Protein AF-A0A285Z2L1-F1 (afdb_monomer_lite)

Radius of gyration: 18.67 Å; chains: 1; bounding box: 41×42×57 Å

Structure (mmCIF, N/CA/C/O backbone):
data_AF-A0A285Z2L1-F1
#
_entry.id   AF-A0A285Z2L1-F1
#
loop_
_atom_site.group_PDB
_atom_site.id
_atom_site.type_symbol
_atom_site.label_atom_id
_atom_site.label_alt_id
_atom_site.label_comp_id
_atom_site.label_asym_id
_atom_site.label_entity_id
_atom_site.label_seq_id
_atom_site.pdbx_PDB_ins_code
_atom_site.Cartn_x
_atom_site.Cartn_y
_atom_site.Cartn_z
_atom_site.occupancy
_atom_site.B_iso_or_equiv
_atom_site.auth_seq_id
_atom_site.auth_comp_id
_atom_site.auth_asym_id
_a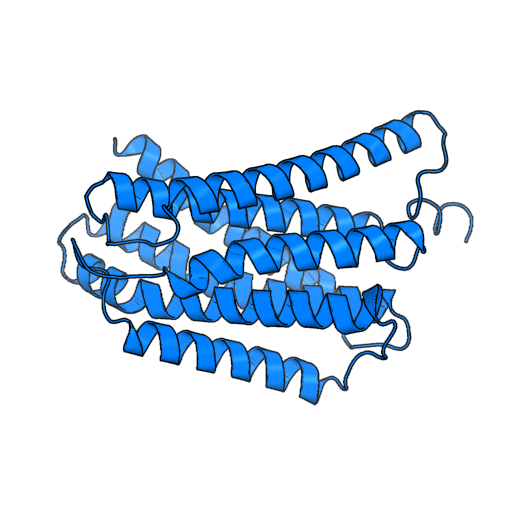tom_site.auth_atom_id
_atom_site.pdbx_PDB_model_num
ATOM 1 N N . MET A 1 1 ? 14.781 17.102 -18.851 1.00 55.97 1 MET A N 1
ATOM 2 C CA . MET A 1 1 ? 14.091 15.821 -18.586 1.00 55.97 1 MET A CA 1
ATOM 3 C C . MET A 1 1 ? 14.765 15.062 -17.442 1.00 55.97 1 MET A C 1
ATOM 5 O O . MET A 1 1 ? 14.061 14.595 -16.557 1.00 55.97 1 MET A O 1
ATOM 9 N N . ASP A 1 2 ? 16.100 15.028 -17.384 1.00 66.56 2 ASP A N 1
ATOM 10 C CA . ASP A 1 2 ? 16.847 14.213 -16.404 1.00 66.56 2 ASP A CA 1
ATOM 11 C C . ASP A 1 2 ? 16.715 14.666 -14.943 1.00 66.56 2 ASP A C 1
ATOM 13 O O . ASP A 1 2 ? 16.602 13.828 -14.054 1.00 66.56 2 ASP A O 1
ATOM 17 N N . LEU A 1 3 ? 16.618 15.978 -14.684 1.00 71.62 3 LEU A N 1
ATOM 18 C CA . LEU A 1 3 ? 16.411 16.500 -13.325 1.00 71.62 3 LEU A CA 1
ATOM 19 C C . LEU A 1 3 ? 15.082 16.030 -12.711 1.00 71.62 3 LEU A C 1
ATOM 21 O O . LEU A 1 3 ? 15.038 15.650 -11.546 1.00 71.62 3 LEU A O 1
ATOM 25 N N . VAL A 1 4 ? 14.006 16.026 -13.503 1.00 69.06 4 VAL A N 1
ATOM 26 C CA . VAL A 1 4 ? 12.670 15.607 -13.049 1.00 69.06 4 VAL A CA 1
ATOM 27 C C . VAL A 1 4 ? 12.664 14.111 -12.735 1.00 69.06 4 VAL A C 1
ATOM 29 O O . VAL A 1 4 ? 12.156 13.697 -11.699 1.00 69.06 4 VAL A O 1
ATOM 32 N N . VAL A 1 5 ? 13.289 13.299 -13.590 1.00 69.62 5 VAL A N 1
ATOM 33 C CA . VAL A 1 5 ? 13.422 11.853 -13.367 1.00 69.62 5 VAL A CA 1
ATOM 34 C C . VAL A 1 5 ? 14.235 11.568 -12.101 1.00 69.62 5 VAL A C 1
ATOM 36 O O . VAL A 1 5 ? 13.807 10.766 -11.275 1.00 69.62 5 VAL A O 1
ATOM 39 N N . ALA A 1 6 ? 15.359 12.263 -11.900 1.00 70.75 6 ALA A N 1
ATOM 40 C CA . ALA A 1 6 ? 16.181 12.119 -10.701 1.00 70.75 6 ALA A CA 1
ATOM 41 C C . ALA A 1 6 ? 15.418 12.497 -9.419 1.00 70.75 6 ALA A C 1
ATOM 43 O O . ALA A 1 6 ? 15.463 11.757 -8.438 1.00 70.75 6 ALA A O 1
ATOM 44 N N . GLN A 1 7 ? 14.667 13.604 -9.434 1.00 74.56 7 GLN A N 1
ATOM 45 C CA . GLN A 1 7 ? 13.826 14.015 -8.304 1.00 74.56 7 GLN A CA 1
ATOM 46 C C . GLN A 1 7 ? 12.773 12.960 -7.957 1.00 74.56 7 GLN A C 1
ATOM 48 O O . GLN A 1 7 ? 12.566 12.668 -6.779 1.00 74.56 7 GLN A O 1
ATOM 53 N N . ILE A 1 8 ? 12.134 12.359 -8.964 1.00 73.25 8 ILE A N 1
ATOM 54 C CA . ILE A 1 8 ? 11.125 11.324 -8.731 1.00 73.25 8 ILE A CA 1
ATOM 55 C C . ILE A 1 8 ? 11.756 10.055 -8.146 1.00 73.25 8 ILE A C 1
ATOM 57 O O . ILE A 1 8 ? 11.213 9.495 -7.196 1.00 73.25 8 ILE A O 1
ATOM 61 N N . LEU A 1 9 ? 12.914 9.625 -8.652 1.00 75.75 9 LEU A N 1
ATOM 62 C CA . LEU A 1 9 ? 13.621 8.449 -8.133 1.00 75.75 9 LEU A CA 1
ATOM 63 C C . LEU A 1 9 ? 14.052 8.642 -6.673 1.00 75.75 9 LEU A C 1
ATOM 65 O O . LEU A 1 9 ? 13.826 7.767 -5.839 1.00 75.75 9 LEU A O 1
ATOM 69 N N . VAL A 1 10 ? 14.603 9.813 -6.338 1.00 80.38 10 VAL A N 1
ATOM 70 C CA . VAL A 1 10 ? 14.952 10.164 -4.951 1.00 80.38 10 VAL A CA 1
ATOM 71 C C . VAL A 1 10 ? 13.713 10.148 -4.061 1.00 80.38 10 VAL A C 1
ATOM 73 O O . VAL A 1 10 ? 13.750 9.592 -2.963 1.00 80.38 10 VAL A O 1
ATOM 76 N N . LEU A 1 11 ? 12.602 10.714 -4.537 1.00 80.50 11 LEU A N 1
ATOM 77 C CA . LEU A 1 11 ? 11.350 10.725 -3.792 1.00 80.50 11 LEU A CA 1
ATOM 78 C C . LEU A 1 11 ? 10.822 9.304 -3.554 1.00 80.50 11 LEU A C 1
ATOM 80 O O . LEU A 1 11 ? 10.374 9.008 -2.451 1.00 80.50 11 LEU A O 1
ATOM 84 N N . GLN A 1 12 ? 10.912 8.406 -4.536 1.00 79.88 12 GLN A N 1
ATOM 85 C CA . GLN A 1 12 ? 10.495 7.013 -4.362 1.00 79.88 12 GLN A CA 1
ATOM 86 C C . GLN A 1 12 ? 11.314 6.284 -3.305 1.00 79.88 12 GLN A C 1
ATOM 88 O O . GLN A 1 12 ? 10.732 5.651 -2.426 1.00 79.88 12 GLN A O 1
ATOM 93 N N . VAL A 1 13 ? 12.644 6.412 -3.348 1.00 85.31 13 VAL A N 1
ATOM 94 C CA . VAL A 1 13 ? 13.526 5.808 -2.339 1.00 85.31 13 VAL A CA 1
ATOM 95 C C . VAL A 1 13 ? 13.207 6.369 -0.954 1.00 85.31 13 VAL A C 1
ATOM 97 O O . VAL A 1 13 ? 13.026 5.606 -0.005 1.00 85.31 13 VAL A O 1
ATOM 100 N N . ALA A 1 14 ? 13.078 7.693 -0.837 1.00 86.81 14 ALA A N 1
ATOM 101 C CA . ALA A 1 14 ? 12.773 8.347 0.428 1.00 86.81 14 ALA A CA 1
ATOM 102 C C . ALA A 1 14 ? 11.427 7.882 1.000 1.00 86.81 14 ALA A C 1
ATOM 104 O O . ALA A 1 14 ? 11.341 7.542 2.180 1.00 86.81 14 ALA A O 1
ATOM 105 N N . VAL A 1 15 ? 10.375 7.821 0.181 1.00 84.44 15 VAL A N 1
ATOM 106 C CA . VAL A 1 15 ? 9.050 7.419 0.664 1.00 84.44 15 VAL A CA 1
ATOM 107 C C . VAL A 1 15 ? 8.986 5.923 0.980 1.00 84.44 15 VAL A C 1
ATOM 109 O O . VAL A 1 15 ? 8.373 5.548 1.982 1.00 84.44 15 VAL A O 1
ATOM 112 N N . ALA A 1 16 ? 9.661 5.065 0.213 1.00 86.62 16 ALA A N 1
ATOM 113 C CA . ALA A 1 16 ? 9.762 3.646 0.544 1.00 86.62 16 ALA A CA 1
ATOM 114 C C . ALA A 1 16 ? 10.489 3.428 1.884 1.00 86.62 16 ALA A C 1
ATOM 116 O O . ALA A 1 16 ? 10.007 2.677 2.737 1.00 86.62 16 ALA A O 1
ATOM 117 N N . ALA A 1 17 ? 11.579 4.163 2.126 1.00 88.94 17 ALA A N 1
ATOM 118 C CA . ALA A 1 17 ? 12.307 4.125 3.391 1.00 88.94 17 ALA A CA 1
ATOM 119 C C . ALA A 1 17 ? 11.462 4.643 4.568 1.00 88.94 17 ALA A C 1
ATOM 121 O O . ALA A 1 17 ? 11.470 4.050 5.648 1.00 88.94 17 ALA A O 1
ATOM 122 N N . LEU A 1 18 ? 10.686 5.714 4.367 1.00 88.81 18 LEU A N 1
ATOM 123 C CA . LEU A 1 18 ? 9.740 6.215 5.370 1.00 88.81 18 LEU A CA 1
ATOM 124 C C . LEU A 1 18 ? 8.631 5.198 5.666 1.00 88.81 18 LEU A C 1
ATOM 126 O O . LEU A 1 18 ? 8.270 5.013 6.827 1.00 88.81 18 LEU A O 1
ATOM 130 N N . THR A 1 19 ? 8.129 4.508 4.641 1.00 89.50 19 THR A N 1
ATOM 131 C CA . THR A 1 19 ? 7.123 3.444 4.781 1.00 89.50 19 THR A CA 1
ATOM 132 C C . THR A 1 19 ? 7.678 2.282 5.604 1.00 89.50 19 THR A C 1
ATOM 134 O O . THR A 1 19 ? 7.040 1.847 6.564 1.00 89.50 19 THR A O 1
ATOM 137 N N . LEU A 1 20 ? 8.909 1.848 5.311 1.00 92.88 20 LEU A N 1
ATOM 138 C CA . LEU A 1 20 ? 9.617 0.834 6.093 1.00 92.88 20 LEU A CA 1
ATOM 139 C C . LEU A 1 20 ? 9.800 1.280 7.550 1.00 92.88 20 LEU A C 1
ATOM 141 O O . LEU A 1 20 ? 9.464 0.536 8.473 1.00 92.88 20 LEU A O 1
ATOM 145 N N . GLY A 1 21 ? 10.296 2.502 7.760 1.00 90.69 21 GLY A N 1
ATOM 146 C CA . GLY A 1 21 ? 10.491 3.081 9.087 1.00 90.69 21 GLY A CA 1
ATOM 147 C C . GLY A 1 21 ? 9.194 3.126 9.892 1.00 90.69 21 GLY A C 1
ATOM 148 O O . GLY A 1 21 ? 9.173 2.709 11.050 1.00 90.69 21 GLY A O 1
ATOM 149 N N . PHE A 1 22 ? 8.091 3.544 9.266 1.00 90.19 22 PHE A N 1
ATOM 150 C CA . PHE A 1 22 ? 6.772 3.508 9.887 1.00 90.19 22 PHE A CA 1
ATOM 151 C C . PHE A 1 22 ? 6.350 2.083 10.245 1.00 90.19 22 PHE A C 1
ATOM 153 O O . PHE A 1 22 ? 5.930 1.859 11.376 1.00 90.19 22 PHE A O 1
ATOM 160 N N . GLY A 1 23 ? 6.483 1.116 9.332 1.00 90.69 23 GLY A N 1
ATOM 161 C CA . GLY A 1 23 ? 6.117 -0.277 9.600 1.00 90.69 23 GLY A CA 1
ATOM 162 C C . GLY A 1 23 ? 6.867 -0.848 10.805 1.00 90.69 23 GLY A C 1
ATOM 163 O O . GLY A 1 23 ? 6.264 -1.432 11.707 1.00 90.69 23 GLY A O 1
ATOM 164 N N . LEU A 1 24 ? 8.173 -0.580 10.891 1.00 93.69 24 LEU A N 1
ATOM 165 C CA . LEU A 1 24 ? 8.998 -0.992 12.028 1.00 93.69 24 LEU A CA 1
ATOM 166 C C . LEU A 1 24 ? 8.554 -0.325 13.338 1.00 93.69 24 LEU A C 1
ATOM 168 O O . LEU A 1 24 ? 8.500 -0.986 14.375 1.00 93.69 24 LEU A O 1
ATOM 172 N N . LEU A 1 25 ? 8.213 0.967 13.312 1.00 91.38 25 LEU A N 1
ATOM 173 C CA . LEU A 1 25 ? 7.685 1.677 14.481 1.00 91.38 25 LEU A CA 1
ATOM 174 C C . LEU A 1 25 ? 6.300 1.155 14.892 1.00 91.38 25 LEU A C 1
ATOM 176 O O . LEU A 1 25 ? 6.055 0.941 16.077 1.00 91.38 25 LEU A O 1
ATOM 180 N N . ALA A 1 26 ? 5.423 0.877 13.930 1.00 88.69 26 ALA A N 1
ATOM 181 C CA . ALA A 1 26 ? 4.109 0.287 14.155 1.00 88.69 26 ALA A CA 1
ATOM 182 C C . ALA A 1 26 ? 4.217 -1.098 14.813 1.00 88.69 26 ALA A C 1
ATOM 184 O O . ALA A 1 26 ? 3.502 -1.374 15.773 1.00 88.69 26 ALA A O 1
ATOM 185 N N . LEU A 1 27 ? 5.169 -1.934 14.383 1.00 91.81 27 LEU A N 1
ATOM 186 C CA . LEU A 1 27 ? 5.446 -3.229 15.017 1.00 91.81 27 LEU A CA 1
ATOM 187 C C . LEU A 1 27 ? 6.073 -3.103 16.409 1.00 91.81 27 LEU A C 1
ATOM 189 O O . LEU A 1 27 ? 5.915 -4.004 17.227 1.00 91.81 27 LEU A O 1
ATOM 193 N N . ARG A 1 28 ? 6.754 -1.997 16.723 1.00 91.44 28 ARG A N 1
ATOM 194 C CA . ARG A 1 28 ? 7.181 -1.719 18.105 1.00 91.44 28 ARG A CA 1
ATOM 195 C C . ARG A 1 28 ? 5.999 -1.354 19.002 1.00 91.44 28 ARG A C 1
ATOM 197 O O . ARG A 1 28 ? 5.986 -1.747 20.162 1.00 91.44 28 ARG A O 1
ATOM 204 N N . VAL A 1 29 ? 5.013 -0.630 18.469 1.00 86.38 29 VAL A N 1
ATOM 205 C CA . VAL A 1 29 ? 3.783 -0.246 19.186 1.00 86.38 29 VAL A CA 1
ATOM 206 C C . VAL A 1 29 ? 2.851 -1.450 19.370 1.00 86.38 29 VAL A C 1
ATOM 208 O O . VAL A 1 29 ? 2.276 -1.631 20.442 1.00 86.38 29 VAL A O 1
ATOM 211 N N . ALA A 1 30 ? 2.716 -2.290 18.344 1.00 88.94 30 ALA A N 1
ATOM 212 C CA . ALA A 1 30 ? 1.901 -3.498 18.349 1.00 88.94 30 ALA A CA 1
ATOM 213 C C . ALA A 1 30 ? 2.717 -4.682 17.797 1.00 88.94 30 ALA A C 1
ATOM 215 O O . ALA A 1 30 ? 2.622 -4.990 16.611 1.00 88.94 30 ALA A O 1
ATOM 216 N N . PRO A 1 31 ? 3.512 -5.377 18.632 1.00 85.38 31 PRO A N 1
ATOM 217 C CA . PRO A 1 31 ? 4.368 -6.483 18.180 1.00 85.38 31 PRO A CA 1
ATOM 218 C C . PRO A 1 31 ? 3.600 -7.766 17.833 1.00 85.38 31 PRO A C 1
ATOM 220 O O . PRO A 1 31 ? 4.173 -8.719 17.299 1.00 85.38 31 PRO A O 1
ATOM 223 N N . GLY A 1 32 ? 2.303 -7.813 18.135 1.00 89.56 32 GLY A N 1
ATOM 224 C CA . GLY A 1 32 ? 1.437 -8.944 17.850 1.00 89.56 32 GLY A CA 1
ATOM 225 C C . GLY A 1 32 ? -0.019 -8.521 17.659 1.00 89.56 32 GLY A C 1
ATOM 226 O O . GLY A 1 32 ? -0.367 -7.374 17.935 1.00 89.56 32 GLY A O 1
ATOM 227 N N . PRO A 1 33 ? -0.879 -9.460 17.226 1.00 85.00 33 PRO A N 1
ATOM 228 C CA . PRO A 1 33 ? -2.264 -9.178 16.845 1.00 85.00 33 PRO A CA 1
ATOM 229 C C . PRO A 1 33 ? -3.115 -8.589 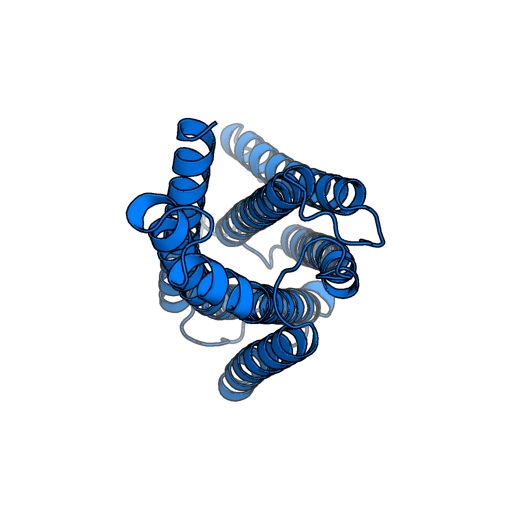17.981 1.00 85.00 33 PRO A C 1
ATOM 231 O O . PRO A 1 33 ? -4.055 -7.848 17.713 1.00 85.00 33 PRO A O 1
ATOM 234 N N . GLY A 1 34 ? -2.761 -8.857 19.243 1.00 85.00 34 GLY A N 1
ATOM 235 C CA . GLY A 1 34 ? -3.477 -8.343 20.412 1.00 85.00 34 GLY A CA 1
ATOM 236 C C . GLY A 1 34 ? -4.926 -8.833 20.502 1.00 85.00 34 GLY A C 1
ATOM 237 O O . GLY A 1 34 ? -5.350 -9.720 19.764 1.00 85.00 34 GLY A O 1
ATOM 238 N N . THR A 1 35 ? -5.680 -8.263 21.442 1.00 83.12 35 THR A N 1
ATOM 239 C CA . THR A 1 35 ? -7.110 -8.562 21.653 1.00 83.12 35 THR A CA 1
ATOM 240 C C . THR A 1 35 ? -8.031 -7.429 21.200 1.00 83.12 35 THR A C 1
ATOM 242 O O . THR A 1 35 ? -9.218 -7.659 20.997 1.00 83.12 35 THR A O 1
ATOM 245 N N . SER A 1 36 ? -7.500 -6.214 21.027 1.00 88.50 36 SER A N 1
ATOM 246 C CA . SER A 1 36 ? -8.272 -5.049 20.588 1.00 88.50 36 SER A CA 1
ATOM 247 C C . SER A 1 36 ? -8.165 -4.836 19.076 1.00 88.50 36 SER A C 1
ATOM 249 O O . SER A 1 36 ? -7.106 -5.053 18.481 1.00 88.50 36 SER A O 1
ATOM 251 N N . THR A 1 37 ? -9.237 -4.328 18.462 1.00 87.94 37 THR A N 1
ATOM 252 C CA . THR A 1 37 ? -9.267 -3.911 17.048 1.00 87.94 37 THR A CA 1
ATOM 253 C C . THR A 1 37 ? -8.135 -2.938 16.727 1.00 87.94 37 THR A C 1
ATOM 255 O O . THR A 1 37 ? -7.479 -3.063 15.697 1.00 87.94 37 THR A O 1
ATOM 258 N N . ARG A 1 38 ? -7.850 -2.011 17.646 1.00 87.12 38 ARG A N 1
ATOM 259 C CA . ARG A 1 38 ? -6.780 -1.023 17.510 1.00 87.12 38 ARG A CA 1
ATOM 260 C C . ARG A 1 38 ? -5.404 -1.680 17.413 1.00 87.12 38 ARG A C 1
ATOM 262 O O . ARG A 1 38 ? -4.661 -1.399 16.477 1.00 87.12 38 ARG A O 1
ATOM 269 N N . THR A 1 39 ? -5.065 -2.564 18.353 1.00 89.62 39 THR A N 1
ATOM 270 C CA . THR A 1 39 ? -3.783 -3.293 18.341 1.00 89.62 39 THR A CA 1
ATOM 271 C C . THR A 1 39 ? -3.660 -4.156 17.089 1.00 89.62 39 THR A C 1
ATOM 273 O O . THR A 1 39 ? -2.610 -4.165 16.454 1.00 89.62 39 THR A O 1
ATOM 276 N N . GLY A 1 40 ? -4.751 -4.807 16.684 1.00 91.75 40 GLY A N 1
ATOM 277 C CA . GLY A 1 40 ? -4.818 -5.576 15.448 1.00 91.75 40 GLY A CA 1
ATOM 278 C C . GLY A 1 40 ? -4.534 -4.758 14.199 1.00 91.75 40 GLY A C 1
ATOM 279 O O . GLY A 1 40 ? -3.750 -5.175 13.351 1.00 91.75 40 GLY A O 1
ATOM 280 N N . ALA A 1 41 ? -5.143 -3.578 14.095 1.00 90.62 41 ALA A N 1
ATOM 281 C CA . ALA A 1 41 ? -4.984 -2.701 12.946 1.00 90.62 41 ALA A CA 1
ATOM 282 C C . ALA A 1 41 ? -3.554 -2.145 12.868 1.00 90.62 41 ALA A C 1
ATOM 284 O O . ALA A 1 41 ? -2.969 -2.124 11.787 1.00 90.62 41 ALA A O 1
ATOM 285 N N . TRP A 1 42 ? -2.955 -1.792 14.012 1.00 91.81 42 TRP A N 1
ATOM 286 C CA . TRP A 1 42 ? -1.538 -1.426 14.102 1.00 91.81 42 TRP A CA 1
ATOM 287 C C . TRP A 1 42 ? -0.604 -2.579 13.730 1.00 91.81 42 TRP A C 1
ATOM 289 O O . TRP A 1 42 ? 0.367 -2.360 13.011 1.00 91.81 42 TRP A O 1
ATOM 299 N N . TYR A 1 43 ? -0.906 -3.805 14.163 1.00 93.62 43 TYR A N 1
ATOM 300 C CA . TYR A 1 43 ? -0.115 -4.982 13.808 1.00 93.62 43 TYR A CA 1
ATOM 301 C C . TYR A 1 43 ? -0.180 -5.280 12.303 1.00 93.62 43 TYR A C 1
ATOM 303 O O . TYR A 1 43 ? 0.854 -5.477 11.666 1.00 93.62 43 TYR A O 1
ATOM 311 N N . LEU A 1 44 ? -1.382 -5.250 11.712 1.00 93.56 44 LEU A N 1
ATOM 312 C CA . LEU A 1 44 ? -1.581 -5.426 10.269 1.00 93.56 44 LEU A CA 1
ATOM 313 C C . LEU A 1 44 ? -0.869 -4.336 9.460 1.00 93.56 44 LEU A C 1
ATOM 315 O O . LEU A 1 44 ? -0.181 -4.654 8.489 1.00 93.56 44 LEU A O 1
ATOM 319 N N . ALA A 1 45 ? -0.998 -3.071 9.872 1.00 91.50 45 ALA A N 1
ATOM 320 C CA . ALA A 1 45 ? -0.303 -1.955 9.237 1.00 91.50 45 ALA A CA 1
ATOM 321 C C . ALA A 1 45 ? 1.216 -2.116 9.360 1.00 91.50 45 ALA A C 1
ATOM 323 O O . ALA A 1 45 ? 1.924 -1.971 8.371 1.00 91.50 45 ALA A O 1
ATOM 324 N N . GLY A 1 46 ? 1.712 -2.504 10.536 1.00 92.94 46 GLY A N 1
ATOM 325 C CA . GLY A 1 46 ? 3.129 -2.752 10.777 1.00 92.94 46 GLY A CA 1
ATOM 326 C C . GLY A 1 46 ? 3.714 -3.813 9.848 1.00 92.94 46 GLY A C 1
ATOM 327 O O . GLY A 1 46 ? 4.692 -3.543 9.158 1.00 92.94 46 GLY A O 1
ATOM 328 N N . ILE A 1 47 ? 3.085 -4.991 9.760 1.00 95.12 47 ILE A N 1
ATOM 329 C CA . ILE A 1 47 ? 3.538 -6.065 8.860 1.00 95.12 47 ILE A CA 1
ATOM 330 C C . ILE A 1 47 ? 3.517 -5.606 7.402 1.00 95.12 47 ILE A C 1
ATOM 332 O O . ILE A 1 47 ? 4.512 -5.755 6.695 1.00 95.12 47 ILE A O 1
ATOM 336 N N . THR A 1 48 ? 2.401 -5.024 6.966 1.00 93.56 48 THR A N 1
ATOM 337 C CA . THR A 1 48 ? 2.215 -4.610 5.572 1.00 93.56 48 THR A CA 1
ATOM 338 C C . THR A 1 48 ? 3.234 -3.547 5.179 1.00 93.56 48 THR A C 1
ATOM 340 O O . THR A 1 48 ? 3.904 -3.696 4.166 1.00 93.56 48 THR A O 1
ATOM 343 N N . PHE A 1 49 ? 3.412 -2.509 5.998 1.00 92.56 49 PHE A N 1
ATOM 344 C CA . PHE A 1 49 ? 4.293 -1.384 5.686 1.00 92.56 49 PHE A CA 1
ATOM 345 C C . PHE A 1 49 ? 5.768 -1.771 5.794 1.00 92.56 49 PHE A C 1
ATOM 347 O O . PHE A 1 49 ? 6.588 -1.257 5.041 1.00 92.56 49 PHE A O 1
ATOM 354 N N . THR A 1 50 ? 6.131 -2.693 6.691 1.00 95.31 50 THR A N 1
ATOM 355 C CA . THR A 1 50 ? 7.497 -3.223 6.729 1.00 95.31 50 THR A CA 1
ATOM 356 C C . THR A 1 50 ? 7.810 -4.019 5.467 1.00 95.31 50 THR A C 1
ATOM 358 O O . THR A 1 50 ? 8.859 -3.800 4.869 1.00 95.31 50 THR A O 1
ATOM 361 N N . LEU A 1 51 ? 6.918 -4.918 5.043 1.00 95.00 51 LEU A N 1
ATOM 362 C CA . LEU A 1 51 ? 7.140 -5.729 3.845 1.00 95.00 51 LEU A CA 1
ATOM 363 C C . LEU A 1 51 ? 7.109 -4.875 2.569 1.00 95.00 51 LEU A C 1
ATOM 365 O O . LEU A 1 51 ? 8.030 -4.961 1.762 1.00 95.00 51 LEU A O 1
ATOM 369 N N . ASP A 1 52 ? 6.108 -4.007 2.420 1.00 91.81 52 ASP A N 1
ATOM 370 C CA . ASP A 1 52 ? 5.991 -3.099 1.277 1.00 91.81 52 ASP A CA 1
ATOM 371 C C . ASP A 1 52 ? 7.134 -2.080 1.236 1.00 91.81 52 ASP A C 1
ATOM 373 O O . ASP A 1 52 ? 7.741 -1.870 0.191 1.00 91.81 52 ASP A O 1
ATOM 377 N N . GLY A 1 53 ? 7.492 -1.492 2.380 1.00 90.56 53 GLY A N 1
ATOM 378 C CA . GLY A 1 53 ? 8.613 -0.564 2.484 1.00 90.56 53 GLY A CA 1
ATOM 379 C C . GLY A 1 53 ? 9.955 -1.226 2.170 1.00 90.56 53 GLY A C 1
ATOM 380 O O . GLY A 1 53 ? 10.792 -0.616 1.510 1.00 90.56 53 GLY A O 1
ATOM 381 N N . LEU A 1 54 ? 10.164 -2.481 2.585 1.00 94.38 54 LEU A N 1
ATOM 382 C CA . LEU A 1 54 ? 11.364 -3.247 2.242 1.00 94.38 54 LEU A CA 1
ATOM 383 C C . LEU A 1 54 ? 11.436 -3.518 0.734 1.00 94.38 54 LEU A C 1
ATOM 385 O O . LEU A 1 54 ? 12.442 -3.183 0.108 1.00 94.38 54 LEU A O 1
ATOM 389 N N . LEU A 1 55 ? 10.366 -4.074 0.152 1.00 91.62 55 LEU A N 1
ATOM 390 C CA . LEU A 1 55 ? 10.277 -4.344 -1.287 1.00 91.62 55 LEU A CA 1
ATOM 391 C C . LEU A 1 55 ? 10.453 -3.056 -2.097 1.00 91.62 55 LEU A C 1
ATOM 393 O O . LEU A 1 55 ? 11.271 -3.007 -3.012 1.00 91.62 55 LEU A O 1
ATOM 397 N N . GLY A 1 56 ? 9.750 -1.992 -1.710 1.00 88.69 56 GLY A N 1
ATOM 398 C CA . GLY A 1 56 ? 9.827 -0.680 -2.338 1.00 88.69 56 GLY A CA 1
ATOM 399 C C . GLY A 1 56 ? 11.214 -0.054 -2.234 1.00 88.69 56 GLY A C 1
ATOM 400 O O . GLY A 1 56 ? 11.680 0.528 -3.204 1.00 88.69 56 GLY A O 1
ATOM 401 N N . THR A 1 57 ? 11.913 -0.204 -1.104 1.00 90.94 57 THR A N 1
ATOM 402 C CA . THR A 1 57 ? 13.263 0.361 -0.936 1.00 90.94 57 THR A CA 1
ATOM 403 C C . THR A 1 57 ? 14.257 -0.353 -1.841 1.00 90.94 57 THR A C 1
ATOM 405 O O . THR A 1 57 ? 15.042 0.308 -2.520 1.00 90.94 57 THR A O 1
ATOM 408 N N . VAL A 1 58 ? 14.205 -1.689 -1.895 1.00 91.12 58 VAL A N 1
ATOM 409 C CA . VAL A 1 58 ? 15.050 -2.484 -2.798 1.00 91.12 58 VAL A CA 1
ATOM 410 C C . VAL A 1 58 ? 14.752 -2.118 -4.251 1.00 91.12 58 VAL A C 1
ATOM 412 O O . VAL A 1 58 ? 15.671 -1.792 -5.002 1.00 91.12 58 VAL A O 1
ATOM 415 N N . HIS A 1 59 ? 13.472 -2.098 -4.627 1.00 87.62 59 HIS A N 1
ATOM 416 C CA . HIS A 1 59 ? 13.042 -1.818 -5.992 1.00 87.62 59 HIS A CA 1
ATOM 417 C C . HIS A 1 59 ? 13.401 -0.393 -6.441 1.00 87.62 59 HIS A C 1
ATOM 419 O O . HIS A 1 59 ? 14.051 -0.216 -7.469 1.00 87.62 59 HIS A O 1
ATOM 425 N N . ALA A 1 60 ? 13.066 0.622 -5.640 1.00 85.56 60 ALA A N 1
ATOM 426 C CA . ALA A 1 60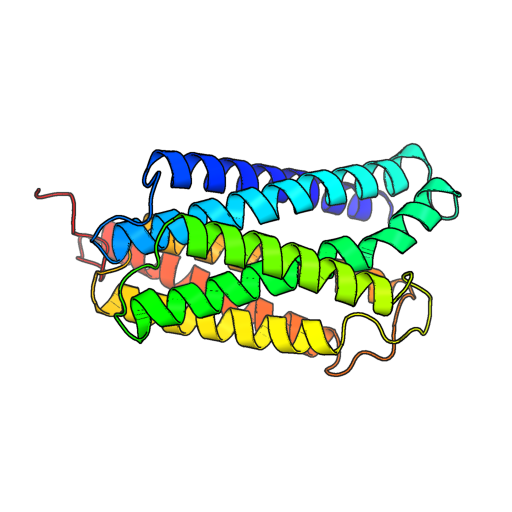 ? 13.357 2.019 -5.951 1.00 85.56 60 ALA A CA 1
ATOM 427 C C . ALA A 1 60 ? 14.865 2.297 -5.995 1.00 85.56 60 ALA A C 1
ATOM 429 O O . ALA A 1 60 ? 15.320 3.050 -6.853 1.00 85.56 60 ALA A O 1
ATOM 430 N N . SER A 1 61 ? 15.659 1.668 -5.119 1.00 88.31 61 SER A N 1
ATOM 431 C CA . SER A 1 61 ? 17.121 1.816 -5.141 1.00 88.31 61 SER A CA 1
ATOM 432 C C . SER A 1 61 ? 17.727 1.181 -6.392 1.00 88.31 61 SER A C 1
ATOM 434 O O . SER A 1 61 ? 18.596 1.783 -7.023 1.00 88.31 61 SER A O 1
ATOM 436 N N . ALA A 1 62 ? 17.244 -0.001 -6.791 1.00 87.50 62 ALA A N 1
ATOM 437 C CA . ALA A 1 62 ? 17.662 -0.651 -8.029 1.00 87.50 62 ALA A CA 1
ATOM 438 C C . ALA A 1 62 ? 17.285 0.188 -9.260 1.00 87.50 62 ALA A C 1
ATOM 440 O O . ALA A 1 62 ? 18.131 0.412 -10.124 1.00 87.50 62 ALA A O 1
ATOM 441 N N . GLY A 1 63 ? 16.064 0.731 -9.303 1.00 82.62 63 GLY A N 1
ATOM 442 C CA . GLY A 1 63 ? 15.611 1.619 -10.374 1.00 82.62 63 GLY A CA 1
ATOM 443 C C . GLY A 1 63 ? 16.402 2.925 -10.436 1.00 82.62 63 GLY A C 1
ATOM 444 O O . GLY A 1 63 ? 16.794 3.365 -11.518 1.00 82.62 63 GLY A O 1
ATOM 445 N N . ALA A 1 64 ? 16.713 3.516 -9.278 1.00 82.38 64 ALA A N 1
ATOM 446 C CA . ALA A 1 64 ? 17.558 4.700 -9.185 1.00 82.38 64 ALA A CA 1
ATOM 447 C C . ALA A 1 64 ? 18.973 4.423 -9.705 1.00 82.38 64 ALA A C 1
ATOM 449 O O . ALA A 1 64 ? 19.474 5.186 -10.528 1.00 82.38 64 ALA A O 1
ATOM 450 N N . ALA A 1 65 ? 19.593 3.312 -9.298 1.00 84.06 65 ALA A N 1
ATOM 451 C CA . ALA A 1 65 ? 20.902 2.899 -9.801 1.00 84.06 65 ALA A CA 1
ATOM 452 C C . ALA A 1 65 ? 20.873 2.623 -11.315 1.00 84.06 65 ALA A C 1
ATOM 454 O O . ALA A 1 65 ? 21.759 3.070 -12.044 1.00 84.06 65 ALA A O 1
ATOM 455 N N . ALA A 1 66 ? 19.828 1.951 -11.807 1.00 82.00 66 ALA A N 1
ATOM 456 C CA . ALA A 1 66 ? 19.683 1.627 -13.221 1.00 82.00 66 ALA A CA 1
ATOM 457 C C . ALA A 1 66 ? 19.563 2.880 -14.092 1.00 82.00 66 ALA A C 1
ATOM 459 O O . ALA A 1 66 ? 20.194 2.978 -15.143 1.00 82.00 66 ALA A O 1
ATOM 460 N N . MET A 1 67 ? 18.803 3.867 -13.629 1.00 77.25 67 MET A N 1
ATOM 461 C CA . MET A 1 67 ? 18.578 5.108 -14.362 1.00 77.25 67 MET A CA 1
ATOM 462 C C . MET A 1 67 ? 19.729 6.109 -14.226 1.00 77.25 67 MET A C 1
ATOM 464 O O . MET A 1 67 ? 20.092 6.735 -15.218 1.00 77.25 67 MET A O 1
ATOM 468 N N . ALA A 1 68 ? 20.285 6.281 -13.023 1.00 72.50 68 ALA A N 1
ATOM 469 C CA . ALA A 1 68 ? 21.259 7.334 -12.734 1.00 72.50 68 ALA A CA 1
ATOM 470 C C . ALA A 1 68 ? 22.716 6.924 -12.992 1.00 72.50 68 ALA A C 1
ATOM 472 O O . ALA A 1 68 ? 23.526 7.786 -13.320 1.00 72.50 68 ALA A O 1
ATOM 473 N N . ILE A 1 69 ? 23.060 5.639 -12.829 1.00 72.94 69 ILE A N 1
ATOM 474 C CA . ILE A 1 69 ? 24.445 5.153 -12.950 1.00 72.94 69 ILE A CA 1
ATOM 475 C C . ILE A 1 69 ? 24.654 4.446 -14.288 1.00 72.94 69 ILE A C 1
ATOM 477 O O . ILE A 1 69 ? 25.618 4.739 -14.988 1.00 72.94 69 ILE A O 1
ATOM 481 N N . ALA A 1 70 ? 23.763 3.519 -14.649 1.00 75.38 70 ALA A N 1
ATOM 482 C CA . ALA A 1 70 ? 23.925 2.731 -15.869 1.00 75.38 70 ALA A CA 1
ATOM 483 C C . ALA A 1 70 ? 23.386 3.467 -17.109 1.00 75.38 70 ALA A C 1
ATOM 485 O O . ALA A 1 70 ? 24.019 3.461 -18.160 1.00 75.38 70 ALA A O 1
ATOM 486 N N . GLY A 1 71 ? 22.245 4.147 -16.981 1.00 71.56 71 GLY A N 1
ATOM 487 C CA . GLY A 1 71 ? 21.599 4.855 -18.083 1.00 71.56 71 GLY A CA 1
ATOM 488 C C . GLY A 1 71 ? 20.651 3.964 -18.893 1.00 71.56 71 GLY A C 1
ATOM 489 O O . GLY A 1 71 ? 20.697 2.728 -18.841 1.00 71.56 71 GLY A O 1
ATOM 490 N N . ARG A 1 72 ? 19.745 4.613 -19.636 1.00 76.62 72 ARG A N 1
ATOM 491 C CA . ARG A 1 72 ? 18.691 3.940 -20.412 1.00 76.62 72 ARG A CA 1
ATOM 492 C C . ARG A 1 72 ? 19.302 3.034 -21.487 1.00 76.62 72 ARG A C 1
ATOM 494 O O . ARG A 1 72 ? 20.189 3.458 -22.219 1.00 76.62 72 ARG A O 1
ATOM 501 N N . GLY A 1 73 ? 18.791 1.808 -21.597 1.00 74.81 73 GLY A N 1
ATOM 502 C CA . GLY A 1 73 ? 19.200 0.832 -22.619 1.00 74.81 73 GLY A CA 1
ATOM 503 C C . GLY A 1 73 ? 20.407 -0.040 -22.254 1.00 74.81 73 GLY A C 1
ATOM 504 O O . GLY A 1 73 ? 20.805 -0.885 -23.050 1.00 74.81 73 GLY A O 1
ATOM 505 N N . THR A 1 74 ? 20.981 0.118 -21.060 1.00 83.25 74 THR A N 1
ATOM 506 C CA . THR A 1 74 ? 22.031 -0.792 -20.580 1.00 83.25 74 THR A CA 1
ATOM 507 C C . THR A 1 74 ? 21.478 -2.166 -20.186 1.00 83.25 74 THR A C 1
ATOM 509 O O . THR A 1 74 ? 20.311 -2.261 -19.799 1.00 83.25 74 THR A O 1
ATOM 512 N N . PRO A 1 75 ? 22.307 -3.232 -20.190 1.00 86.06 75 PRO A N 1
ATOM 513 C CA . PRO A 1 75 ? 21.884 -4.559 -19.738 1.00 86.06 75 PRO A CA 1
ATOM 514 C C . PRO A 1 75 ? 21.301 -4.555 -18.322 1.00 86.06 75 PRO A C 1
ATOM 516 O O . PRO A 1 75 ? 20.315 -5.231 -18.062 1.00 86.06 75 PRO A O 1
ATOM 519 N N . PHE A 1 76 ? 21.860 -3.742 -17.419 1.00 85.12 76 PHE A N 1
ATOM 520 C CA . PHE A 1 76 ? 21.345 -3.608 -16.057 1.00 85.12 76 PHE A CA 1
ATOM 521 C C . PHE A 1 76 ? 19.960 -2.943 -16.016 1.00 85.12 76 PHE A C 1
ATOM 523 O O . PHE A 1 76 ? 19.099 -3.374 -15.255 1.00 85.12 76 PHE A O 1
ATOM 530 N N . TYR A 1 77 ? 19.713 -1.933 -16.857 1.00 82.88 77 TYR A N 1
ATOM 531 C CA . TYR A 1 77 ? 18.393 -1.311 -16.979 1.00 82.88 77 TYR A CA 1
ATOM 532 C C . TYR A 1 77 ? 17.345 -2.266 -17.563 1.00 82.88 77 TYR A C 1
ATOM 534 O O . TYR A 1 77 ? 16.228 -2.327 -17.057 1.00 82.88 77 TYR A O 1
ATOM 542 N N . LEU A 1 78 ? 17.706 -3.039 -18.591 1.00 84.88 78 LEU A N 1
ATOM 543 C CA . LEU A 1 78 ? 16.816 -4.043 -19.182 1.00 84.88 78 LEU A CA 1
ATOM 544 C C . LEU A 1 78 ? 16.495 -5.168 -18.193 1.00 84.88 78 LEU A C 1
ATOM 546 O O . LEU A 1 78 ? 15.339 -5.565 -18.067 1.00 84.88 78 LEU A O 1
ATOM 550 N N . GLU A 1 79 ? 17.496 -5.632 -17.445 1.00 88.06 79 GLU A N 1
ATOM 551 C CA . GLU A 1 79 ? 17.286 -6.627 -16.397 1.00 88.06 79 GLU A CA 1
ATOM 552 C C . GLU A 1 79 ? 16.395 -6.061 -15.284 1.00 88.06 79 GLU A C 1
ATOM 554 O O . GLU A 1 79 ? 15.450 -6.718 -14.865 1.00 88.06 79 GLU A O 1
ATOM 559 N N . TYR A 1 80 ? 16.604 -4.812 -14.858 1.00 86.31 80 TYR A N 1
ATOM 560 C CA . TYR A 1 80 ? 15.705 -4.144 -13.913 1.00 86.31 80 TYR A CA 1
ATOM 561 C C . TYR A 1 80 ? 14.248 -4.137 -14.405 1.00 86.31 80 TYR A C 1
ATOM 563 O O . TYR A 1 80 ? 13.366 -4.565 -13.661 1.00 86.31 80 TYR A O 1
ATOM 571 N N . LEU A 1 81 ? 13.999 -3.731 -15.658 1.00 83.81 81 LEU A N 1
ATOM 572 C CA . LEU A 1 81 ? 12.651 -3.719 -16.244 1.00 83.81 81 LEU A CA 1
ATOM 573 C C . LEU A 1 81 ? 12.013 -5.112 -16.302 1.00 83.81 81 LEU A C 1
ATOM 575 O O . LEU A 1 81 ? 10.794 -5.233 -16.181 1.00 83.81 81 LEU A O 1
ATOM 579 N N . ARG A 1 82 ? 12.821 -6.166 -16.451 1.00 85.81 82 ARG A N 1
ATOM 580 C CA . ARG A 1 82 ? 12.352 -7.555 -16.417 1.00 85.81 82 ARG A CA 1
ATOM 581 C C . ARG A 1 82 ? 11.828 -7.968 -15.044 1.00 85.81 82 ARG A C 1
ATOM 583 O O . ARG A 1 82 ? 10.884 -8.748 -14.966 1.00 85.81 82 ARG A O 1
ATOM 590 N N . TRP A 1 83 ? 12.419 -7.450 -13.971 1.00 87.19 83 TRP A N 1
ATOM 591 C CA . TRP A 1 83 ? 12.021 -7.764 -12.597 1.00 87.19 83 TRP A CA 1
ATOM 592 C C . TRP A 1 83 ? 10.979 -6.799 -12.021 1.00 87.19 83 TRP A C 1
ATOM 594 O O . TRP A 1 83 ? 10.435 -7.070 -10.950 1.00 87.19 83 TRP A O 1
ATOM 604 N N . THR A 1 84 ? 10.683 -5.684 -12.697 1.00 85.19 84 THR A N 1
ATOM 605 C CA . THR A 1 84 ? 9.719 -4.688 -12.209 1.00 85.19 84 THR A CA 1
ATOM 606 C C . THR A 1 84 ? 8.323 -5.266 -11.963 1.00 85.19 84 THR A C 1
ATOM 608 O O . THR A 1 84 ? 7.834 -5.080 -10.846 1.00 85.19 84 THR A O 1
ATOM 611 N N . PRO A 1 85 ? 7.702 -6.020 -12.894 1.00 84.81 85 PRO A N 1
ATOM 612 C CA . PRO A 1 85 ? 6.362 -6.563 -12.661 1.00 84.81 85 PRO A CA 1
ATOM 613 C C . PRO A 1 85 ? 6.287 -7.478 -11.441 1.00 84.81 85 PRO A C 1
ATOM 615 O O . PRO A 1 85 ? 5.369 -7.371 -10.636 1.00 84.81 85 PRO A O 1
ATOM 618 N N . LEU A 1 86 ? 7.319 -8.298 -11.212 1.00 88.62 86 LEU A N 1
ATOM 619 C CA . LEU A 1 86 ? 7.417 -9.147 -10.022 1.00 88.62 86 LEU A CA 1
ATOM 620 C C . LEU A 1 86 ? 7.305 -8.325 -8.729 1.00 88.62 86 LEU A C 1
ATOM 622 O O . LEU A 1 86 ? 6.557 -8.689 -7.820 1.00 88.62 86 LEU A O 1
ATOM 626 N N . GLY A 1 87 ? 8.055 -7.225 -8.640 1.00 86.69 87 GLY A N 1
ATOM 627 C CA . GLY A 1 87 ? 8.059 -6.357 -7.466 1.00 86.69 87 GLY A CA 1
ATOM 628 C C . GLY A 1 87 ? 6.732 -5.627 -7.261 1.00 86.69 87 GLY A C 1
ATOM 629 O O . GLY A 1 87 ? 6.209 -5.612 -6.145 1.00 86.69 87 GLY A O 1
ATOM 630 N N . ASP A 1 88 ? 6.181 -5.041 -8.321 1.00 84.25 88 ASP A N 1
ATOM 631 C CA . ASP A 1 88 ? 4.949 -4.251 -8.246 1.00 84.25 88 ASP A CA 1
ATOM 632 C C . ASP A 1 88 ? 3.719 -5.118 -7.938 1.00 84.25 88 ASP A C 1
ATOM 634 O O . ASP A 1 88 ? 2.882 -4.745 -7.106 1.00 84.25 88 ASP A O 1
ATOM 638 N N . ASP A 1 89 ? 3.648 -6.322 -8.497 1.00 86.69 89 ASP A N 1
ATOM 639 C CA . ASP A 1 89 ? 2.519 -7.229 -8.301 1.00 86.69 89 ASP A CA 1
ATOM 640 C C . ASP A 1 89 ? 2.543 -7.867 -6.906 1.00 86.69 89 ASP A C 1
ATOM 642 O O . ASP A 1 89 ? 1.506 -7.979 -6.240 1.00 86.69 89 ASP A O 1
ATOM 646 N N . ALA A 1 90 ? 3.738 -8.209 -6.405 1.00 90.25 90 ALA A N 1
ATOM 647 C CA . ALA A 1 90 ? 3.942 -8.658 -5.028 1.00 90.25 90 ALA A CA 1
ATOM 648 C C . ALA A 1 90 ? 3.460 -7.615 -4.010 1.00 90.25 90 ALA A C 1
ATOM 650 O O . ALA A 1 90 ? 2.763 -7.948 -3.045 1.00 90.25 90 ALA A O 1
ATOM 651 N N . ARG A 1 91 ? 3.799 -6.341 -4.237 1.00 88.50 91 ARG A N 1
ATOM 652 C CA . ARG A 1 91 ? 3.356 -5.221 -3.396 1.00 88.50 91 ARG A CA 1
ATOM 653 C C . ARG A 1 91 ? 1.850 -5.012 -3.508 1.00 88.50 91 ARG A C 1
ATOM 655 O O . ARG A 1 91 ? 1.177 -4.876 -2.488 1.00 88.50 91 ARG A O 1
ATOM 662 N N . THR A 1 92 ? 1.298 -5.061 -4.717 1.00 86.56 92 THR A N 1
ATOM 663 C CA . THR A 1 92 ? -0.139 -4.863 -4.947 1.00 86.56 92 THR A CA 1
ATOM 664 C C . THR A 1 92 ? -0.979 -5.907 -4.213 1.00 86.56 92 THR A C 1
ATOM 666 O O . THR A 1 92 ? -1.897 -5.545 -3.472 1.00 86.56 92 THR A O 1
ATOM 669 N N . LEU A 1 93 ? -0.645 -7.199 -4.327 1.00 90.62 93 LEU A N 1
ATOM 670 C CA . LEU A 1 93 ? -1.380 -8.249 -3.612 1.00 90.62 93 LEU A CA 1
ATOM 671 C C . LEU A 1 93 ? -1.190 -8.192 -2.094 1.00 90.62 93 LEU A C 1
ATOM 673 O O . LEU A 1 93 ? -2.133 -8.481 -1.352 1.00 90.62 93 LEU A O 1
ATOM 677 N N . LEU A 1 94 ? -0.013 -7.787 -1.613 1.00 92.62 94 LEU A N 1
ATOM 678 C CA . LEU A 1 94 ? 0.211 -7.547 -0.189 1.00 92.62 94 LEU A CA 1
ATOM 679 C C . LEU A 1 94 ? -0.735 -6.458 0.345 1.00 92.62 94 LEU A C 1
ATOM 681 O O . LEU A 1 94 ? -1.400 -6.657 1.365 1.00 92.62 94 LEU A O 1
ATOM 685 N N . VAL A 1 95 ? -0.841 -5.328 -0.359 1.00 89.12 95 VAL A N 1
ATOM 686 C CA . VAL A 1 95 ? -1.723 -4.219 0.037 1.00 89.12 95 VAL A CA 1
ATOM 687 C C . VAL A 1 95 ? -3.197 -4.602 -0.115 1.00 89.12 95 VAL A C 1
ATOM 689 O O . VAL A 1 95 ? -4.020 -4.201 0.708 1.00 89.12 95 VAL A O 1
ATOM 692 N N . LEU A 1 96 ? -3.550 -5.437 -1.098 1.00 89.69 96 LEU A N 1
ATOM 693 C CA . LEU A 1 96 ? -4.896 -6.001 -1.212 1.00 89.69 96 LEU A CA 1
ATOM 694 C C . LEU A 1 96 ? -5.250 -6.851 0.008 1.00 89.69 96 LEU A C 1
ATOM 696 O O . LEU A 1 96 ? -6.309 -6.659 0.609 1.00 89.69 96 LEU A O 1
ATOM 700 N N . GLY A 1 97 ? -4.353 -7.747 0.419 1.00 92.38 97 GLY A N 1
ATOM 701 C CA . GLY A 1 97 ? -4.534 -8.542 1.632 1.00 92.38 97 GLY A CA 1
ATOM 702 C C . GLY A 1 97 ? -4.674 -7.684 2.881 1.00 92.38 97 GLY A C 1
ATOM 703 O O . GLY A 1 97 ? -5.505 -7.975 3.741 1.00 92.38 97 GLY A O 1
ATOM 704 N N . PHE A 1 98 ? -3.918 -6.591 2.963 1.00 92.44 98 PHE A N 1
ATOM 705 C CA . PHE A 1 98 ? -4.055 -5.613 4.034 1.00 92.44 98 PHE A CA 1
ATOM 706 C C . PHE A 1 98 ? -5.421 -4.919 4.027 1.00 92.44 98 PHE A C 1
ATOM 708 O O . PHE A 1 98 ? -6.068 -4.854 5.073 1.00 92.44 98 PHE A O 1
ATOM 715 N N . ALA A 1 99 ? -5.901 -4.459 2.869 1.00 90.31 99 ALA A N 1
ATOM 716 C CA . ALA A 1 99 ? -7.221 -3.846 2.731 1.00 90.31 99 ALA A CA 1
ATOM 717 C C . ALA A 1 99 ? -8.339 -4.817 3.150 1.00 90.31 99 ALA A C 1
ATOM 719 O O . ALA A 1 99 ? -9.222 -4.455 3.929 1.00 90.31 99 ALA A O 1
ATOM 720 N N . VAL A 1 100 ? -8.258 -6.077 2.710 1.00 93.50 100 VAL A N 1
ATOM 721 C CA . VAL A 1 100 ? -9.177 -7.150 3.124 1.00 93.50 100 VAL A CA 1
ATOM 722 C C . VAL A 1 100 ? -9.071 -7.421 4.628 1.00 93.50 100 VAL A C 1
ATOM 724 O O . VAL A 1 100 ? -10.091 -7.568 5.299 1.00 93.50 100 VAL A O 1
ATOM 727 N N . GLY A 1 101 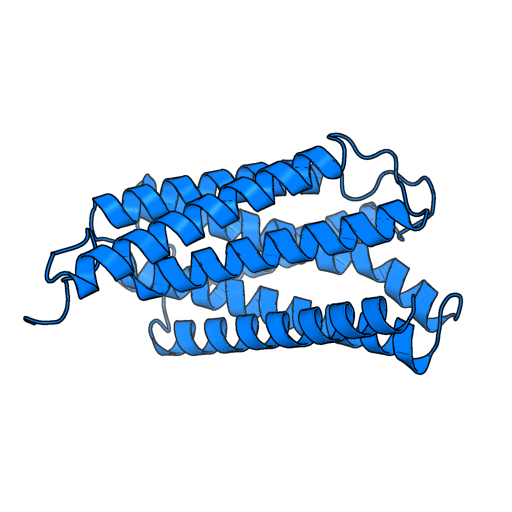? -7.859 -7.432 5.186 1.00 93.50 101 GLY A N 1
ATOM 728 C CA . GLY A 1 101 ? -7.618 -7.596 6.619 1.00 93.50 101 GLY A CA 1
ATOM 729 C C . GLY A 1 101 ? -8.218 -6.466 7.459 1.00 93.50 101 GLY A C 1
ATOM 730 O O . GLY A 1 101 ? -8.832 -6.727 8.492 1.00 93.50 101 GLY A O 1
ATOM 731 N N . LEU A 1 102 ? -8.113 -5.216 6.998 1.00 90.88 102 LEU A N 1
ATOM 732 C CA . LEU A 1 102 ? -8.768 -4.070 7.629 1.00 90.88 102 LEU A CA 1
ATOM 733 C C . LEU A 1 102 ? -10.290 -4.163 7.538 1.00 90.88 102 LEU A C 1
ATOM 735 O O . LEU A 1 102 ? -10.973 -3.878 8.517 1.00 90.88 102 LEU A O 1
ATOM 739 N N . VAL A 1 103 ? -10.839 -4.587 6.400 1.00 92.69 103 VAL A N 1
ATOM 740 C CA . VAL A 1 103 ? -12.280 -4.834 6.258 1.00 92.69 103 VAL A CA 1
ATOM 741 C C . VAL A 1 103 ? -12.739 -5.909 7.245 1.00 92.69 103 VAL A C 1
ATOM 743 O O . VAL A 1 103 ? -13.690 -5.694 7.994 1.00 92.69 103 VAL A O 1
ATOM 746 N N . TRP A 1 104 ? -12.038 -7.037 7.311 1.00 94.38 104 TRP A N 1
ATOM 747 C CA . TRP A 1 104 ? -12.324 -8.112 8.257 1.00 94.38 104 TRP A CA 1
ATOM 748 C C . TRP A 1 104 ? -12.338 -7.613 9.707 1.00 94.38 104 TRP A C 1
ATOM 750 O O . TRP A 1 104 ? -13.288 -7.853 10.451 1.00 94.38 104 TRP A O 1
ATOM 760 N N . LEU A 1 105 ? -11.308 -6.864 10.092 1.00 92.12 105 LEU A N 1
ATOM 761 C CA . LEU A 1 105 ? -11.107 -6.421 11.465 1.00 92.12 105 LEU A CA 1
ATOM 762 C C . LEU A 1 105 ? -12.018 -5.252 11.872 1.00 92.12 105 LEU A C 1
ATOM 764 O O . LEU A 1 105 ? -12.578 -5.250 12.964 1.00 92.12 105 LEU A O 1
ATOM 768 N N . VAL A 1 106 ? -12.151 -4.241 11.014 1.00 89.12 106 VAL A N 1
ATOM 769 C CA . VAL A 1 106 ? -12.772 -2.949 11.349 1.00 89.12 106 VAL A CA 1
ATOM 770 C C . VAL A 1 106 ? -14.206 -2.854 10.834 1.00 89.12 106 VAL A C 1
ATOM 772 O O . VAL A 1 106 ? -15.087 -2.358 11.536 1.00 89.12 106 VAL A O 1
ATOM 775 N N . LEU A 1 107 ? -14.466 -3.331 9.612 1.00 89.25 107 LEU A N 1
ATOM 776 C CA . LEU A 1 107 ? -15.805 -3.282 9.017 1.00 89.25 107 LEU A CA 1
ATOM 777 C C . LEU A 1 107 ? -16.680 -4.432 9.521 1.00 89.25 107 LEU A C 1
ATOM 779 O O . LEU A 1 107 ? -17.823 -4.197 9.915 1.00 89.25 107 LEU A O 1
ATOM 783 N N . LEU A 1 108 ? -16.138 -5.650 9.536 1.00 92.19 108 LEU A N 1
ATOM 784 C CA . LEU A 1 108 ? -16.846 -6.859 9.963 1.00 92.19 108 LEU A CA 1
ATOM 785 C C . LEU A 1 108 ? -16.666 -7.185 11.454 1.00 92.19 108 LEU A C 1
ATOM 787 O O . LEU A 1 108 ? -17.273 -8.146 11.924 1.00 92.19 108 LEU A O 1
ATOM 791 N N . GLU A 1 109 ? -15.850 -6.409 12.176 1.00 90.44 109 GLU A N 1
ATOM 792 C CA . GLU A 1 109 ? -15.598 -6.554 13.622 1.00 90.44 109 GLU A CA 1
ATOM 793 C C . GLU A 1 109 ? -15.175 -7.969 14.025 1.00 90.44 109 GLU A C 1
ATOM 795 O O . GLU A 1 109 ? -15.546 -8.497 15.075 1.00 90.44 109 GLU A O 1
ATOM 800 N N . ARG A 1 110 ? -14.400 -8.616 13.156 1.00 93.12 110 ARG A N 1
ATOM 801 C CA . ARG A 1 110 ? -13.893 -9.960 13.400 1.00 93.12 110 ARG A CA 1
ATOM 802 C C . ARG A 1 110 ? -12.568 -9.904 14.156 1.00 93.12 110 ARG A C 1
ATOM 804 O O . ARG A 1 110 ? -11.806 -8.950 13.997 1.00 93.12 110 ARG A O 1
ATOM 811 N N . PRO A 1 111 ? -12.257 -10.936 14.958 1.00 90.25 111 PRO A N 1
ATOM 812 C CA . PRO A 1 111 ? -10.993 -10.990 15.672 1.00 90.25 111 PRO A CA 1
ATOM 813 C C . PRO A 1 111 ? -9.815 -11.042 14.698 1.00 90.25 111 PRO A C 1
ATOM 815 O O . PRO A 1 111 ? -9.904 -11.604 13.599 1.00 90.25 111 PRO A O 1
ATOM 818 N N . VAL A 1 112 ? -8.691 -10.482 15.140 1.00 89.56 112 VAL A N 1
ATOM 819 C CA . VAL A 1 112 ? -7.430 -10.553 14.406 1.00 89.56 112 VAL A CA 1
ATOM 820 C C . VAL A 1 112 ? -6.984 -12.015 14.351 1.00 89.56 112 VAL A C 1
ATOM 822 O O . VAL A 1 112 ? -6.937 -12.673 15.395 1.00 89.56 112 VAL A O 1
ATOM 825 N N . PRO A 1 113 ? -6.637 -12.550 13.168 1.00 91.81 113 PRO A N 1
ATOM 826 C CA . PRO A 1 113 ? -6.103 -13.899 13.070 1.00 91.81 113 PRO A CA 1
ATOM 827 C C . PRO A 1 113 ? -4.811 -14.067 13.879 1.00 91.81 113 PRO A C 1
ATOM 829 O O . PRO A 1 113 ? -4.083 -13.111 14.155 1.00 91.81 113 PRO A O 1
ATOM 832 N N . ALA A 1 114 ? -4.484 -15.314 14.222 1.00 93.56 114 ALA A N 1
ATOM 833 C CA . ALA A 1 114 ? -3.238 -15.624 14.914 1.00 93.56 114 ALA A CA 1
ATOM 834 C C . ALA A 1 114 ? -2.015 -15.102 14.136 1.00 93.56 114 ALA A C 1
ATOM 836 O O . ALA A 1 114 ? -1.997 -15.126 12.905 1.00 93.56 114 ALA A O 1
ATOM 837 N N . ARG A 1 115 ? -0.949 -14.725 14.856 1.00 94.19 115 ARG A N 1
ATOM 838 C CA . ARG A 1 115 ? 0.304 -14.184 14.290 1.00 94.19 115 ARG A CA 1
ATOM 839 C C . ARG A 1 115 ? 0.805 -14.973 13.074 1.00 94.19 115 ARG A C 1
ATOM 841 O O . ARG A 1 115 ? 1.110 -14.393 12.040 1.00 94.19 115 ARG A O 1
ATOM 848 N N . ARG A 1 116 ? 0.853 -16.304 13.196 1.00 95.12 116 ARG A N 1
ATOM 849 C CA . ARG A 1 116 ? 1.297 -17.212 12.125 1.00 95.12 116 ARG A CA 1
ATOM 850 C C . ARG A 1 116 ? 0.421 -17.148 10.871 1.00 95.12 116 ARG A C 1
ATOM 852 O O . ARG A 1 116 ? 0.943 -17.284 9.777 1.00 95.12 116 ARG A O 1
ATOM 859 N N . VAL A 1 117 ? -0.883 -16.920 11.034 1.00 94.69 117 VAL A N 1
ATOM 860 C CA . VAL A 1 117 ? -1.829 -16.793 9.919 1.00 94.69 117 VAL A CA 1
ATOM 861 C C . VAL A 1 117 ? -1.615 -15.459 9.221 1.00 94.69 117 VAL A C 1
ATOM 863 O O . VAL A 1 117 ? -1.478 -15.442 8.012 1.00 94.69 117 VAL A O 1
ATOM 866 N N . VAL A 1 118 ? -1.492 -14.356 9.968 1.00 94.19 118 VAL A N 1
ATOM 867 C CA . VAL A 1 118 ? -1.218 -13.033 9.380 1.00 94.19 118 VAL A CA 1
ATOM 868 C C . VAL A 1 118 ? 0.097 -13.037 8.597 1.00 94.19 118 VAL A C 1
ATOM 870 O O . VAL A 1 118 ? 0.121 -12.633 7.439 1.00 94.19 118 VAL A O 1
ATOM 873 N N . LEU A 1 119 ? 1.179 -13.536 9.205 1.00 95.06 119 LEU A N 1
ATOM 874 C CA . LEU A 1 119 ? 2.487 -13.625 8.552 1.00 95.06 119 LEU A CA 1
ATOM 875 C C . LEU A 1 119 ? 2.470 -14.581 7.355 1.00 95.06 119 LEU A C 1
ATOM 877 O O . LEU A 1 119 ? 3.012 -14.247 6.306 1.00 95.06 119 LEU A O 1
ATOM 881 N N . GLY A 1 120 ? 1.835 -15.747 7.504 1.00 96.00 120 GLY A N 1
ATOM 882 C CA . GLY A 1 120 ? 1.702 -16.733 6.435 1.00 96.00 120 GLY A CA 1
ATOM 883 C C . GLY A 1 120 ? 0.910 -16.195 5.247 1.00 96.00 120 GLY A C 1
ATOM 884 O O . GLY A 1 120 ? 1.347 -16.350 4.113 1.00 96.00 120 GLY A O 1
ATOM 885 N N . SER A 1 121 ? -0.200 -15.496 5.495 1.00 95.25 121 SER A N 1
ATOM 886 C CA . SER A 1 121 ? -0.986 -14.842 4.448 1.00 95.25 121 SER A CA 1
ATOM 887 C C . SER A 1 121 ? -0.207 -13.717 3.775 1.00 95.25 121 SER A C 1
ATOM 889 O O . SER A 1 121 ? -0.210 -13.641 2.554 1.00 95.25 121 SER A O 1
ATOM 891 N N . ALA A 1 122 ? 0.496 -12.872 4.536 1.00 95.06 122 ALA A N 1
ATOM 892 C CA . ALA A 1 122 ? 1.310 -11.802 3.962 1.00 95.06 122 ALA A CA 1
ATOM 893 C C . ALA A 1 122 ? 2.428 -12.360 3.064 1.00 95.06 122 ALA A C 1
ATOM 895 O O . ALA A 1 122 ? 2.576 -11.922 1.927 1.00 95.06 122 ALA A O 1
ATOM 896 N N . ALA A 1 123 ? 3.162 -13.374 3.534 1.00 96.31 123 ALA A N 1
ATOM 897 C CA . ALA A 1 123 ? 4.186 -14.048 2.739 1.00 96.31 123 ALA A CA 1
ATOM 898 C C . ALA A 1 123 ? 3.588 -14.744 1.506 1.00 96.31 123 ALA A C 1
ATOM 900 O O . ALA A 1 123 ? 4.117 -14.610 0.406 1.00 96.31 123 ALA A O 1
ATOM 901 N N . GLY A 1 124 ? 2.459 -15.440 1.673 1.00 96.56 124 GLY A N 1
ATOM 902 C CA . GLY A 1 124 ? 1.751 -16.104 0.581 1.00 96.56 124 GLY A CA 1
ATOM 903 C C . GLY A 1 124 ? 1.279 -15.130 -0.496 1.00 96.56 124 GLY A C 1
ATOM 904 O O . GLY A 1 124 ? 1.417 -15.429 -1.675 1.00 96.56 124 GLY A O 1
ATOM 905 N N . LEU A 1 125 ? 0.791 -13.949 -0.113 1.00 95.88 125 LEU A N 1
ATOM 906 C CA . LEU A 1 125 ? 0.374 -12.901 -1.048 1.00 95.88 125 LEU A CA 1
ATOM 907 C C . LEU A 1 125 ? 1.554 -12.269 -1.787 1.00 95.88 125 LEU A C 1
ATOM 909 O O . LEU A 1 125 ? 1.449 -12.046 -2.988 1.00 95.88 125 LEU A O 1
ATOM 913 N N . VAL A 1 126 ? 2.678 -12.031 -1.102 1.00 94.94 126 VAL A N 1
ATOM 914 C CA . VAL A 1 126 ? 3.916 -11.554 -1.741 1.00 94.94 126 VAL A CA 1
ATOM 915 C C . VAL A 1 126 ? 4.395 -12.560 -2.787 1.00 94.94 126 VAL A C 1
ATOM 917 O O . VAL A 1 126 ? 4.681 -12.175 -3.916 1.00 94.94 126 VAL A O 1
ATOM 920 N N . VAL A 1 127 ? 4.432 -13.852 -2.444 1.00 96.06 127 VAL A N 1
ATOM 921 C CA . VAL A 1 127 ? 4.825 -14.914 -3.384 1.00 96.06 127 VAL A CA 1
ATOM 922 C C . VAL A 1 127 ? 3.825 -15.029 -4.531 1.00 96.06 127 VAL A C 1
ATOM 924 O O . VAL A 1 127 ? 4.236 -15.092 -5.684 1.00 96.06 127 VAL A O 1
ATOM 927 N N . ALA A 1 128 ? 2.522 -15.022 -4.247 1.00 94.62 128 ALA A N 1
ATOM 928 C CA . ALA A 1 128 ? 1.494 -15.085 -5.279 1.00 94.62 128 ALA A CA 1
ATOM 929 C C . ALA A 1 128 ? 1.600 -13.902 -6.250 1.00 94.62 128 ALA A C 1
ATOM 931 O O . ALA A 1 128 ? 1.539 -14.108 -7.457 1.00 94.62 128 ALA A O 1
ATOM 932 N N . GLY A 1 129 ? 1.821 -12.688 -5.743 1.00 91.19 129 GLY A N 1
ATOM 933 C CA . GLY A 1 129 ? 1.963 -11.498 -6.579 1.00 91.19 129 GLY A CA 1
ATOM 934 C C . GLY A 1 129 ? 3.240 -11.550 -7.406 1.00 91.19 129 GLY A C 1
ATOM 935 O O . GLY A 1 129 ? 3.194 -11.313 -8.604 1.00 91.19 129 GLY A O 1
ATOM 936 N N . ALA A 1 130 ? 4.352 -11.996 -6.817 1.00 90.50 130 ALA A N 1
ATOM 937 C CA . ALA A 1 130 ? 5.589 -12.229 -7.556 1.00 90.50 130 ALA A CA 1
ATOM 938 C C . ALA A 1 130 ? 5.409 -13.249 -8.698 1.00 90.50 130 ALA A C 1
ATOM 940 O O . ALA A 1 130 ? 5.939 -13.055 -9.788 1.00 90.50 130 ALA A O 1
ATOM 941 N N . MET A 1 131 ? 4.641 -14.321 -8.473 1.00 92.69 131 MET A N 1
ATOM 942 C CA . MET A 1 131 ? 4.326 -15.313 -9.507 1.00 92.69 131 MET A CA 1
ATOM 943 C C . MET A 1 131 ? 3.428 -14.747 -10.613 1.00 92.69 131 MET A C 1
ATOM 945 O O . MET A 1 131 ? 3.614 -15.112 -11.772 1.00 92.69 131 MET A O 1
ATOM 949 N N . VAL A 1 132 ? 2.486 -13.856 -10.276 1.00 88.25 132 VAL A N 1
ATOM 950 C CA . VAL A 1 132 ? 1.686 -13.122 -11.271 1.00 88.25 132 VAL A CA 1
ATOM 951 C C . VAL A 1 132 ? 2.598 -12.241 -12.125 1.00 88.25 132 VAL A C 1
ATOM 953 O O . VAL A 1 132 ? 2.585 -12.393 -13.341 1.00 88.25 132 VAL A O 1
ATOM 956 N N . GLY A 1 133 ? 3.477 -11.446 -11.512 1.00 85.44 133 GLY A N 1
ATOM 957 C CA . GLY A 1 133 ? 4.400 -10.584 -12.256 1.00 85.44 133 GLY A CA 1
ATOM 958 C C . GLY A 1 133 ? 5.412 -11.355 -13.105 1.00 85.44 133 GLY A C 1
ATOM 959 O O . GLY A 1 133 ? 5.754 -10.936 -14.207 1.00 85.44 133 GLY A O 1
ATOM 960 N N . LEU A 1 134 ? 5.849 -12.536 -12.654 1.00 88.06 134 LEU A N 1
ATOM 961 C CA . LEU A 1 134 ? 6.647 -13.446 -13.484 1.00 88.06 134 LEU A CA 1
ATOM 962 C C . LEU A 1 134 ? 5.880 -13.941 -14.714 1.00 88.06 134 LEU A C 1
ATOM 964 O O . LEU A 1 134 ? 6.482 -14.102 -15.775 1.00 88.06 134 LEU A O 1
ATOM 968 N N . ALA A 1 135 ? 4.578 -14.199 -14.574 1.00 87.62 135 ALA A N 1
ATOM 969 C CA . ALA A 1 135 ? 3.721 -14.623 -15.674 1.00 87.62 135 ALA A CA 1
ATOM 970 C C . ALA A 1 135 ? 3.369 -13.468 -16.630 1.00 87.62 135 ALA A C 1
ATOM 972 O O . ALA A 1 135 ? 3.190 -13.725 -17.819 1.00 87.62 135 ALA A O 1
ATOM 973 N N . GLU A 1 136 ? 3.306 -12.220 -16.143 1.00 80.81 136 GLU A N 1
ATOM 974 C CA . GLU A 1 136 ? 3.158 -11.024 -16.992 1.00 80.81 136 GLU A CA 1
ATOM 975 C C . GLU A 1 136 ? 4.391 -10.786 -17.881 1.00 80.81 136 GLU A C 1
ATOM 977 O O . GLU A 1 136 ? 4.263 -10.260 -18.987 1.00 80.81 136 GLU A O 1
ATOM 982 N N . GLY A 1 137 ? 5.574 -11.220 -17.435 1.00 81.25 137 GLY A N 1
ATOM 983 C CA . GLY A 1 137 ? 6.821 -11.075 -18.182 1.00 81.25 137 GLY A CA 1
ATOM 984 C C . GLY A 1 137 ? 7.431 -9.669 -18.075 1.00 81.25 137 GLY A C 1
ATOM 985 O O . GLY A 1 137 ? 6.972 -8.853 -17.283 1.00 81.25 137 GLY A O 1
ATOM 986 N N . PRO A 1 138 ? 8.517 -9.381 -18.815 1.00 80.06 138 PRO A N 1
ATOM 987 C CA . PRO A 1 138 ? 9.213 -8.096 -18.751 1.00 80.06 138 PRO A CA 1
ATOM 988 C C . PRO A 1 138 ? 8.358 -6.932 -19.259 1.00 80.06 138 PRO A C 1
ATOM 990 O O . PRO A 1 138 ? 7.542 -7.103 -20.160 1.00 80.06 138 PRO A O 1
ATOM 993 N N . LEU A 1 139 ? 8.606 -5.726 -18.733 1.00 74.50 139 LEU A N 1
ATOM 994 C CA . LEU A 1 139 ? 7.988 -4.508 -19.261 1.00 74.50 139 LEU A CA 1
ATOM 995 C C . LEU A 1 139 ? 8.500 -4.192 -20.668 1.00 74.50 139 LEU A C 1
ATOM 997 O O . LEU A 1 139 ? 9.643 -3.764 -20.840 1.00 74.50 139 LEU A O 1
ATOM 1001 N N . GLU A 1 140 ? 7.624 -4.332 -21.659 1.00 73.38 140 GLU A N 1
ATOM 1002 C CA . GLU A 1 140 ? 7.920 -4.072 -23.068 1.00 73.38 140 GLU A CA 1
ATOM 1003 C C . GLU A 1 140 ? 6.964 -3.023 -23.660 1.00 73.38 140 GLU A C 1
ATOM 1005 O O . GLU A 1 140 ? 5.828 -2.835 -23.212 1.00 73.38 140 GLU A O 1
ATOM 1010 N N . GLN A 1 141 ? 7.419 -2.296 -24.686 1.00 65.19 141 GLN A N 1
ATOM 1011 C CA . GLN A 1 141 ? 6.555 -1.351 -25.400 1.00 65.19 141 GLN A CA 1
ATOM 1012 C C . GLN A 1 141 ? 5.428 -2.108 -26.118 1.00 65.19 141 GLN A C 1
ATOM 1014 O O . GLN A 1 141 ? 5.689 -3.001 -26.918 1.00 65.19 141 GLN A O 1
ATOM 1019 N N . GLY A 1 142 ? 4.173 -1.732 -25.855 1.00 63.22 142 GLY A N 1
ATOM 1020 C CA . GLY A 1 142 ? 2.994 -2.352 -26.472 1.00 63.22 142 GLY A CA 1
ATOM 1021 C C . GLY A 1 142 ? 2.487 -3.637 -25.800 1.00 63.22 142 GLY A C 1
ATOM 1022 O O . GLY A 1 142 ? 1.483 -4.181 -26.259 1.00 63.22 142 GLY A O 1
ATOM 1023 N N . GLY A 1 143 ? 3.112 -4.104 -24.712 1.00 64.75 143 GLY A N 1
ATOM 1024 C CA . GLY A 1 143 ? 2.619 -5.242 -23.924 1.00 64.75 143 GLY A CA 1
ATOM 1025 C C . GLY A 1 143 ? 1.364 -4.920 -23.099 1.00 64.75 143 GLY A C 1
ATOM 1026 O O . GLY A 1 143 ? 1.030 -3.761 -22.870 1.00 64.75 143 GLY A O 1
ATOM 1027 N N . VAL A 1 144 ? 0.628 -5.929 -22.633 1.00 66.94 144 VAL A N 1
ATOM 1028 C CA . VAL A 1 144 ? -0.521 -5.736 -21.726 1.00 66.94 144 VAL A CA 1
ATOM 1029 C C . VAL A 1 144 ? -0.039 -5.978 -20.299 1.00 66.94 144 VAL A C 1
ATOM 1031 O O . VAL A 1 144 ? -0.078 -7.101 -19.814 1.00 66.94 144 VAL A O 1
ATOM 1034 N N . HIS A 1 145 ? 0.453 -4.924 -19.651 1.00 65.19 145 HIS A N 1
ATOM 1035 C CA . HIS A 1 145 ? 0.980 -4.987 -18.283 1.00 65.19 145 HIS A CA 1
ATOM 1036 C C . HIS A 1 145 ? 0.017 -4.320 -17.297 1.00 65.19 145 HIS A C 1
ATOM 1038 O O . HIS A 1 145 ? -0.678 -3.363 -17.660 1.00 65.19 145 HIS A O 1
ATOM 1044 N N . PHE A 1 146 ? -0.027 -4.816 -16.058 1.00 64.25 146 PHE A N 1
ATOM 1045 C CA . PHE A 1 146 ? -0.686 -4.183 -14.907 1.00 64.25 146 PHE A CA 1
ATOM 1046 C C . PHE A 1 146 ? -2.198 -3.924 -15.004 1.00 64.25 146 PHE A C 1
ATOM 1048 O O . PHE A 1 146 ? -2.760 -3.252 -14.139 1.00 64.25 146 PHE A O 1
ATOM 1055 N N . SER A 1 147 ? -2.912 -4.417 -16.018 1.00 63.56 147 SER A N 1
ATOM 1056 C CA . SER A 1 147 ? -4.304 -3.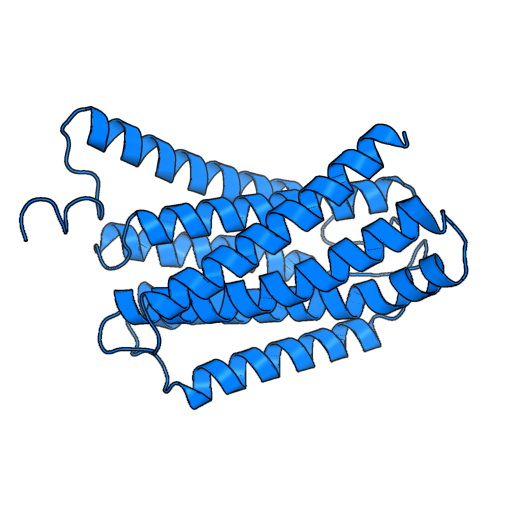994 -16.278 1.00 63.56 147 SER A CA 1
ATOM 1057 C C . SER A 1 147 ? -5.268 -4.491 -15.197 1.00 63.56 147 SER A C 1
ATOM 1059 O O . SER A 1 147 ? -6.060 -3.728 -14.640 1.00 63.56 147 SER A O 1
ATOM 1061 N N . VAL A 1 148 ? -5.147 -5.772 -14.840 1.00 66.50 148 VAL A N 1
ATOM 1062 C CA . VAL A 1 148 ? -5.953 -6.409 -13.786 1.00 66.50 148 VAL A CA 1
ATOM 1063 C C . VAL A 1 148 ? -5.601 -5.835 -12.414 1.00 66.50 148 VAL A C 1
ATOM 1065 O O . VAL A 1 148 ? -6.485 -5.523 -11.614 1.00 66.50 148 VAL A O 1
ATOM 1068 N N . LEU A 1 149 ? -4.311 -5.642 -12.149 1.00 67.31 149 LEU A N 1
ATOM 1069 C CA . LEU A 1 149 ? -3.818 -5.152 -10.863 1.00 67.31 149 LEU A CA 1
ATOM 1070 C C . LEU A 1 149 ? -4.118 -3.667 -10.647 1.00 67.31 149 LEU A C 1
ATOM 1072 O O . LEU A 1 149 ? -4.402 -3.251 -9.525 1.00 67.31 149 LEU A O 1
ATOM 1076 N N . SER A 1 150 ? -4.199 -2.885 -11.719 1.00 64.12 150 SER A N 1
ATOM 1077 C CA . SER A 1 150 ? -4.629 -1.492 -11.645 1.00 64.12 150 SER A CA 1
ATOM 1078 C C . SER A 1 150 ? -6.104 -1.345 -11.255 1.00 64.12 150 SER A C 1
ATOM 1080 O O . SER A 1 150 ? -6.449 -0.463 -10.465 1.00 64.12 150 SER A O 1
ATOM 1082 N N . LEU A 1 151 ? -6.985 -2.226 -11.752 1.00 68.56 151 LEU A N 1
ATOM 1083 C CA . LEU A 1 151 ? -8.381 -2.282 -11.300 1.00 68.56 151 LEU A CA 1
ATOM 1084 C C . LEU A 1 151 ? -8.448 -2.611 -9.801 1.00 68.56 151 LEU A C 1
ATOM 1086 O O . LEU A 1 151 ? -9.200 -1.985 -9.049 1.00 68.56 151 LEU A O 1
ATOM 1090 N N . LEU A 1 152 ? -7.624 -3.567 -9.361 1.00 73.75 152 LEU A N 1
ATOM 1091 C CA . LEU A 1 152 ? -7.516 -3.933 -7.953 1.00 73.75 152 LEU A CA 1
ATOM 1092 C C . LEU A 1 152 ? -7.035 -2.753 -7.103 1.00 73.75 152 LEU A C 1
ATOM 1094 O O . LEU A 1 152 ? -7.596 -2.540 -6.033 1.00 73.75 152 LEU A O 1
ATOM 1098 N N . GLY A 1 153 ? -6.114 -1.920 -7.595 1.00 69.94 153 GLY A N 1
ATOM 1099 C CA . GLY A 1 153 ? -5.657 -0.710 -6.903 1.00 69.94 153 GLY A CA 1
ATOM 1100 C C . GLY A 1 153 ? -6.789 0.261 -6.536 1.00 69.94 153 GLY A C 1
ATOM 1101 O O . GLY A 1 153 ? -6.858 0.738 -5.399 1.00 69.94 153 GLY A O 1
ATOM 1102 N N . ALA A 1 154 ? -7.736 0.502 -7.449 1.00 69.62 154 ALA A N 1
ATOM 1103 C CA . ALA A 1 154 ? -8.902 1.347 -7.172 1.00 69.62 154 ALA A CA 1
ATOM 1104 C C . ALA A 1 154 ? -9.831 0.720 -6.115 1.00 69.62 154 ALA A C 1
ATOM 1106 O O . ALA A 1 154 ? -10.277 1.396 -5.181 1.00 69.62 154 ALA A O 1
ATOM 1107 N N . VAL A 1 155 ? -10.079 -0.591 -6.222 1.00 78.81 155 VAL A N 1
ATOM 1108 C CA . VAL A 1 155 ? -10.873 -1.350 -5.242 1.00 78.81 155 VAL A CA 1
ATOM 1109 C C . VAL A 1 155 ? -10.208 -1.314 -3.866 1.00 78.81 155 VAL A C 1
ATOM 1111 O O . VAL A 1 155 ? -10.878 -1.068 -2.866 1.00 78.81 155 VAL A O 1
ATOM 1114 N N . MET A 1 156 ? -8.890 -1.489 -3.800 1.00 81.19 156 MET A N 1
ATOM 1115 C CA . MET A 1 156 ? -8.106 -1.442 -2.566 1.00 81.19 156 MET A CA 1
ATOM 1116 C C . MET A 1 156 ? -8.221 -0.088 -1.873 1.00 81.19 156 MET A C 1
ATOM 1118 O O . MET A 1 156 ? -8.508 -0.044 -0.676 1.00 81.19 156 MET A O 1
ATOM 1122 N N . GLY A 1 157 ? -8.060 1.007 -2.623 1.00 75.19 157 GLY A N 1
ATOM 1123 C CA . GLY A 1 157 ? -8.222 2.361 -2.097 1.00 75.19 157 GLY A CA 1
ATOM 1124 C C . GLY A 1 157 ? -9.611 2.578 -1.497 1.00 75.19 157 GLY A C 1
ATOM 1125 O O . GLY A 1 157 ? -9.734 3.082 -0.378 1.00 75.19 157 GLY A O 1
ATOM 1126 N N . LEU A 1 158 ? -10.659 2.123 -2.191 1.00 80.75 158 LEU A N 1
ATOM 1127 C CA . LEU A 1 158 ? -12.032 2.211 -1.699 1.00 80.75 158 LEU A CA 1
ATOM 1128 C C . LEU A 1 158 ? -12.256 1.358 -0.441 1.00 80.75 158 LEU A C 1
ATOM 1130 O O . LEU A 1 158 ? -12.831 1.846 0.532 1.00 80.75 158 LEU A O 1
ATOM 1134 N N . LEU A 1 159 ? -11.788 0.106 -0.429 1.00 85.25 159 LEU A N 1
ATOM 1135 C CA . LEU A 1 159 ? -11.918 -0.793 0.723 1.00 85.25 159 LEU A CA 1
ATOM 1136 C C . LEU A 1 159 ? -11.207 -0.229 1.957 1.00 85.25 159 LEU A C 1
ATOM 1138 O O . LEU A 1 159 ? -11.790 -0.211 3.043 1.00 85.25 159 LEU A O 1
ATOM 1142 N N . MET A 1 160 ? -9.980 0.277 1.790 1.00 82.62 160 MET A N 1
ATOM 1143 C CA . MET A 1 160 ? -9.236 0.935 2.864 1.00 82.62 160 MET A CA 1
ATOM 1144 C C . MET A 1 160 ? -9.980 2.166 3.376 1.00 82.62 160 MET A C 1
ATOM 1146 O O . MET A 1 160 ? -10.168 2.298 4.584 1.00 82.62 160 MET A O 1
ATOM 1150 N N . PHE A 1 161 ? -10.454 3.035 2.479 1.00 81.94 161 PHE A N 1
ATOM 1151 C CA . PHE A 1 161 ? -11.217 4.220 2.861 1.00 81.94 161 PHE A CA 1
ATOM 1152 C C . PHE A 1 161 ? -12.466 3.854 3.671 1.00 81.94 161 PHE A C 1
ATOM 1154 O O . PHE A 1 161 ? -12.665 4.390 4.759 1.00 81.94 161 PHE A O 1
ATOM 1161 N N . VAL A 1 162 ? -13.279 2.910 3.189 1.00 86.12 162 VAL A N 1
ATOM 1162 C CA . VAL A 1 162 ? -14.524 2.492 3.854 1.00 86.12 162 VAL A CA 1
ATOM 1163 C C . VAL A 1 162 ? -14.247 1.864 5.220 1.00 86.12 162 VAL A C 1
ATOM 1165 O O . VAL A 1 162 ? -14.890 2.235 6.207 1.00 86.12 162 VAL A O 1
ATOM 1168 N N . ALA A 1 163 ? -13.287 0.937 5.299 1.00 85.38 163 ALA A N 1
ATOM 1169 C CA . ALA A 1 163 ? -12.930 0.273 6.550 1.00 85.38 163 ALA A CA 1
ATOM 1170 C C . ALA A 1 163 ? -12.448 1.288 7.588 1.00 85.38 163 ALA A C 1
ATOM 1172 O O . ALA A 1 163 ? -12.939 1.312 8.718 1.00 85.38 163 ALA A O 1
ATOM 1173 N N . LEU A 1 164 ? -11.541 2.180 7.191 1.00 77.88 164 LEU A N 1
ATOM 1174 C CA . LEU A 1 164 ? -11.011 3.194 8.087 1.00 77.88 164 LEU A CA 1
ATOM 1175 C C . LEU A 1 164 ? -12.083 4.198 8.486 1.00 77.88 164 LEU A C 1
ATOM 1177 O O . LEU A 1 164 ? -12.126 4.593 9.649 1.00 77.88 164 LEU A O 1
ATOM 1181 N N . TYR A 1 165 ? -12.931 4.642 7.552 1.00 82.25 165 TYR A N 1
ATOM 1182 C CA . TYR A 1 165 ? -13.939 5.667 7.832 1.00 82.25 165 TYR A CA 1
ATOM 1183 C C . TYR A 1 165 ? -14.924 5.154 8.877 1.00 82.25 165 TYR A C 1
ATOM 1185 O O . TYR A 1 165 ? -15.230 5.844 9.848 1.00 82.25 165 TYR A O 1
ATOM 1193 N N . ARG A 1 166 ? -15.333 3.888 8.755 1.00 83.75 166 ARG A N 1
ATOM 1194 C CA . ARG A 1 166 ? -16.122 3.222 9.790 1.00 83.75 166 ARG A CA 1
ATOM 1195 C C . ARG A 1 166 ? -15.361 3.074 11.105 1.00 83.75 166 ARG A C 1
ATOM 1197 O O . ARG A 1 166 ? -15.943 3.337 12.153 1.00 83.75 166 ARG A O 1
ATOM 1204 N N . GLY A 1 167 ? -14.088 2.679 11.064 1.00 79.12 167 GLY A N 1
ATOM 1205 C CA . GLY A 1 167 ? -13.256 2.570 12.265 1.00 79.12 167 GLY A CA 1
ATOM 1206 C C . GLY A 1 167 ? -13.139 3.890 13.021 1.00 79.12 167 GLY A C 1
ATOM 1207 O O . GLY A 1 167 ? -13.235 3.927 14.244 1.00 79.12 167 GLY A O 1
ATOM 1208 N N . MET A 1 168 ? -13.033 4.994 12.284 1.00 77.31 168 MET A N 1
ATOM 1209 C CA . MET A 1 168 ? -13.053 6.346 12.828 1.00 77.31 168 MET A CA 1
ATOM 1210 C C . MET A 1 168 ? -14.407 6.684 13.461 1.00 77.31 168 MET A C 1
ATOM 1212 O O . MET A 1 168 ? -14.435 7.165 14.591 1.00 77.31 168 MET A O 1
ATOM 1216 N N . LEU A 1 169 ? -15.525 6.421 12.772 1.00 79.88 169 LEU A N 1
ATOM 1217 C CA . LEU A 1 169 ? -16.868 6.676 13.315 1.00 79.88 169 LEU A CA 1
ATOM 1218 C C . LEU A 1 169 ? -17.142 5.893 14.606 1.00 79.88 169 LEU A C 1
ATOM 1220 O O . LEU A 1 169 ? -17.909 6.352 15.446 1.00 79.88 169 LEU A O 1
ATOM 1224 N N . ARG A 1 170 ? -16.515 4.723 14.765 1.00 80.94 170 ARG A N 1
ATOM 1225 C CA . ARG A 1 170 ? -16.646 3.862 15.949 1.00 80.94 170 ARG A CA 1
ATOM 1226 C C . ARG A 1 170 ? -15.553 4.064 16.998 1.00 80.94 170 ARG A C 1
ATOM 1228 O O . ARG A 1 170 ? -15.566 3.364 18.002 1.00 80.94 170 ARG A O 1
ATOM 1235 N N . GLY A 1 171 ? -14.599 4.968 16.770 1.00 74.00 171 GLY A N 1
ATOM 1236 C CA . GLY A 1 171 ? -13.472 5.190 17.682 1.00 74.00 171 GLY A CA 1
ATOM 1237 C C . GLY A 1 171 ? -12.488 4.015 17.790 1.00 74.00 171 GLY A C 1
ATOM 1238 O O . GLY A 1 171 ? -11.622 4.028 18.652 1.00 74.00 171 GLY A O 1
ATOM 1239 N N . THR A 1 172 ? -12.571 3.005 16.920 1.00 77.25 172 THR A N 1
ATOM 1240 C CA . THR A 1 172 ? -11.704 1.812 16.977 1.00 77.25 172 THR A CA 1
ATOM 1241 C C . THR A 1 172 ? -10.348 2.014 16.297 1.00 77.25 172 THR A C 1
ATOM 1243 O O . THR A 1 172 ? -9.436 1.203 16.474 1.00 77.25 172 THR A O 1
ATOM 1246 N N . VAL A 1 173 ? -10.203 3.099 15.529 1.00 78.31 173 VAL A N 1
ATOM 1247 C CA . VAL A 1 173 ? -8.973 3.507 14.838 1.00 78.31 173 VAL A CA 1
ATOM 1248 C C . VAL A 1 173 ? -8.555 4.888 15.334 1.00 78.31 173 VAL A C 1
ATOM 1250 O O . VAL A 1 173 ? -9.317 5.851 15.232 1.00 78.31 173 VAL A O 1
ATOM 1253 N N . ASP A 1 174 ? -7.326 4.993 15.842 1.00 78.94 174 ASP A N 1
ATOM 1254 C CA . ASP A 1 174 ? -6.787 6.269 16.309 1.00 78.94 174 ASP A CA 1
ATOM 1255 C C . ASP A 1 174 ? -6.349 7.189 15.153 1.00 78.94 174 ASP A C 1
ATOM 1257 O O . ASP A 1 174 ? -6.161 6.782 14.002 1.00 78.94 174 ASP A O 1
ATOM 1261 N N . TRP A 1 175 ? -6.210 8.480 15.461 1.00 73.88 175 TRP A N 1
ATOM 1262 C CA . TRP A 1 175 ? -5.815 9.497 14.485 1.00 73.88 175 TRP A CA 1
ATOM 1263 C C . TRP A 1 175 ? -4.427 9.262 13.868 1.00 73.88 175 TRP A C 1
ATOM 1265 O O . TRP A 1 175 ? -4.223 9.601 12.700 1.00 73.88 175 TRP A O 1
ATOM 1275 N N . LEU A 1 176 ? -3.485 8.676 14.613 1.00 78.50 176 LEU A N 1
ATOM 1276 C CA . LEU A 1 176 ? -2.133 8.412 14.114 1.00 78.50 176 LEU A CA 1
ATOM 1277 C C . LEU A 1 176 ? -2.162 7.337 13.027 1.00 78.50 176 LEU A C 1
ATOM 1279 O O . LEU A 1 176 ? -1.599 7.544 11.954 1.00 78.50 176 LEU A O 1
ATOM 1283 N N . LEU A 1 177 ? -2.881 6.238 13.268 1.00 79.19 177 LEU A N 1
ATOM 1284 C CA . LEU A 1 177 ? -3.065 5.165 12.298 1.00 79.19 177 LEU A CA 1
ATOM 1285 C C . LEU A 1 177 ? -3.802 5.668 11.051 1.00 79.19 177 LEU A C 1
ATOM 1287 O O . LEU A 1 177 ? -3.381 5.387 9.931 1.00 79.19 177 LEU A O 1
ATOM 1291 N N . TRP A 1 178 ? -4.851 6.479 11.230 1.00 80.25 178 TRP A N 1
ATOM 1292 C CA . TRP A 1 178 ? -5.550 7.126 10.116 1.00 80.25 178 TRP A CA 1
ATOM 1293 C C . TRP A 1 178 ? -4.613 8.005 9.278 1.00 80.25 178 TRP A C 1
ATOM 1295 O O . TRP A 1 178 ? -4.598 7.912 8.053 1.00 80.25 178 TRP A O 1
ATOM 1305 N N . THR A 1 179 ? -3.818 8.854 9.931 1.00 74.56 179 THR A N 1
ATOM 1306 C CA . THR A 1 179 ? -2.907 9.782 9.250 1.00 74.56 179 THR A CA 1
ATOM 1307 C C . THR A 1 179 ? -1.820 9.028 8.496 1.00 74.56 179 THR A C 1
ATOM 1309 O O . THR A 1 179 ? -1.549 9.347 7.342 1.00 74.56 179 THR A O 1
ATOM 1312 N N . ALA A 1 180 ? -1.247 7.989 9.104 1.00 76.88 180 ALA A N 1
ATOM 1313 C CA . ALA A 1 180 ? -0.266 7.139 8.446 1.00 76.88 180 ALA A CA 1
ATOM 1314 C C . ALA A 1 180 ? -0.838 6.446 7.204 1.00 76.88 180 ALA A C 1
ATOM 1316 O O . ALA A 1 180 ? -0.192 6.415 6.160 1.00 76.88 180 ALA A O 1
ATOM 1317 N N . LEU A 1 181 ? -2.074 5.953 7.285 1.00 74.31 181 LEU A N 1
ATOM 1318 C CA . LEU A 1 181 ? -2.748 5.313 6.157 1.00 74.31 181 LEU A CA 1
ATOM 1319 C C . LEU A 1 181 ? -3.154 6.310 5.069 1.00 74.31 181 LEU A C 1
ATOM 1321 O O . LEU A 1 181 ? -3.085 5.977 3.892 1.00 74.31 181 LEU A O 1
ATOM 1325 N N . ALA A 1 182 ? -3.515 7.541 5.436 1.00 70.75 182 ALA A N 1
ATOM 1326 C CA . ALA A 1 182 ? -3.757 8.619 4.479 1.00 70.75 182 ALA A CA 1
ATOM 1327 C C . ALA A 1 182 ? -2.469 9.024 3.740 1.00 70.75 182 ALA A C 1
ATOM 1329 O O . ALA A 1 182 ? -2.490 9.201 2.523 1.00 70.75 182 ALA A O 1
ATOM 1330 N N . LEU A 1 183 ? -1.341 9.121 4.453 1.00 70.81 183 LEU A N 1
ATOM 1331 C CA . LEU A 1 183 ? -0.026 9.365 3.851 1.00 70.81 183 LEU A CA 1
ATOM 1332 C C . LEU A 1 183 ? 0.397 8.209 2.939 1.00 70.81 183 LEU A C 1
ATOM 1334 O O . LEU A 1 183 ? 0.926 8.440 1.856 1.00 70.81 183 LEU A O 1
ATOM 1338 N N . TYR A 1 184 ? 0.112 6.973 3.344 1.00 75.12 184 TYR A N 1
ATOM 1339 C CA . TYR A 1 184 ? 0.371 5.791 2.533 1.00 75.12 184 TYR A CA 1
ATOM 1340 C C . TYR A 1 184 ? -0.485 5.748 1.260 1.00 75.12 184 TYR A C 1
ATOM 1342 O O . TYR A 1 184 ? 0.033 5.504 0.175 1.00 75.12 184 TYR A O 1
ATOM 1350 N N . ALA A 1 185 ? -1.779 6.060 1.355 1.00 69.81 185 ALA A N 1
ATOM 1351 C CA . ALA A 1 185 ? -2.650 6.184 0.188 1.00 69.81 185 ALA A CA 1
ATOM 1352 C C . ALA A 1 185 ? -2.155 7.280 -0.773 1.00 69.81 185 ALA A C 1
ATOM 1354 O O . ALA A 1 185 ? -2.135 7.079 -1.986 1.00 69.81 185 ALA A O 1
ATOM 1355 N N . ALA A 1 186 ? -1.681 8.412 -0.239 1.00 67.62 186 ALA A N 1
ATOM 1356 C CA . ALA A 1 186 ? -1.051 9.459 -1.040 1.00 67.62 186 ALA A CA 1
ATOM 1357 C C . ALA A 1 186 ? 0.249 8.981 -1.712 1.00 67.62 186 ALA A C 1
ATOM 1359 O O . ALA A 1 186 ? 0.477 9.290 -2.881 1.00 67.62 186 ALA A O 1
ATOM 1360 N N . HIS A 1 187 ? 1.074 8.184 -1.023 1.00 71.69 187 HIS A N 1
ATOM 1361 C CA . HIS A 1 187 ? 2.246 7.545 -1.626 1.00 71.69 187 HIS A CA 1
ATOM 1362 C C . HIS A 1 187 ? 1.862 6.612 -2.778 1.00 71.69 187 HIS A C 1
ATOM 1364 O O . HIS A 1 187 ? 2.464 6.699 -3.845 1.00 71.69 187 HIS A O 1
ATOM 1370 N N . GLN A 1 188 ? 0.844 5.768 -2.601 1.00 71.38 188 GLN A N 1
ATOM 1371 C CA . GLN A 1 188 ? 0.383 4.858 -3.651 1.00 71.38 188 GLN A CA 1
ATOM 1372 C C . GLN A 1 188 ? -0.177 5.610 -4.867 1.00 71.38 188 GLN A C 1
ATOM 1374 O O . GLN A 1 188 ? 0.118 5.253 -6.010 1.00 71.38 188 GLN A O 1
ATOM 1379 N N . ALA A 1 189 ? -0.893 6.717 -4.645 1.00 65.56 189 ALA A N 1
ATOM 1380 C CA . ALA A 1 189 ? -1.316 7.613 -5.722 1.00 65.56 189 ALA A CA 1
ATOM 1381 C C . ALA A 1 189 ? -0.110 8.234 -6.462 1.00 65.56 189 ALA A C 1
ATOM 1383 O O . ALA A 1 189 ? -0.082 8.254 -7.692 1.00 65.56 189 ALA A O 1
ATOM 1384 N N . LEU A 1 190 ? 0.930 8.671 -5.739 1.00 63.28 190 LEU A N 1
ATOM 1385 C CA . LEU A 1 190 ? 2.175 9.178 -6.336 1.00 63.28 190 LEU A CA 1
ATOM 1386 C C . LEU A 1 190 ? 2.943 8.094 -7.114 1.00 63.28 190 LEU A C 1
ATOM 1388 O O . LEU A 1 190 ? 3.469 8.377 -8.189 1.00 63.28 190 LEU A O 1
ATOM 1392 N N . SER A 1 191 ? 2.986 6.859 -6.610 1.00 65.44 191 SER A N 1
ATOM 1393 C CA . SER A 1 191 ? 3.596 5.714 -7.302 1.00 65.44 191 SER A CA 1
ATOM 1394 C C . SER A 1 191 ? 2.855 5.388 -8.605 1.00 65.44 191 SER A C 1
ATOM 1396 O O . SER A 1 191 ? 3.480 5.189 -9.647 1.00 65.44 191 SER A O 1
ATOM 1398 N N . SER A 1 192 ? 1.521 5.453 -8.584 1.00 63.69 192 SER A N 1
ATOM 1399 C CA . SER A 1 192 ? 0.672 5.294 -9.775 1.00 63.69 192 SER A CA 1
ATOM 1400 C C . SER A 1 192 ? 0.923 6.399 -10.817 1.00 63.69 192 SER A C 1
ATOM 1402 O O . SER A 1 192 ? 1.005 6.124 -12.016 1.00 63.69 192 SER A O 1
ATOM 1404 N N . ASN A 1 193 ? 1.140 7.648 -10.385 1.00 60.91 193 ASN A N 1
ATOM 1405 C CA . ASN A 1 193 ? 1.530 8.747 -11.282 1.00 60.91 193 ASN A CA 1
ATOM 1406 C C . ASN A 1 193 ? 2.897 8.506 -11.945 1.00 60.91 193 ASN A C 1
ATOM 1408 O O . ASN A 1 193 ? 3.100 8.903 -13.091 1.00 60.91 193 ASN A O 1
ATOM 1412 N N . PHE A 1 194 ? 3.842 7.859 -11.255 1.00 62.03 194 PHE A N 1
ATOM 1413 C CA . PHE A 1 194 ? 5.139 7.531 -11.849 1.00 62.03 194 PHE A CA 1
ATOM 1414 C C . PHE A 1 194 ? 5.025 6.465 -12.936 1.00 62.03 194 PHE A C 1
ATOM 1416 O O . PHE A 1 194 ? 5.570 6.652 -14.023 1.00 62.03 194 PHE A O 1
ATOM 1423 N N . GLN A 1 195 ? 4.277 5.387 -12.683 1.00 62.16 195 GLN A N 1
ATOM 1424 C CA . GLN A 1 195 ? 3.991 4.396 -13.722 1.00 62.16 195 GLN A CA 1
ATOM 1425 C C . GLN A 1 195 ? 3.260 5.038 -14.916 1.00 62.16 195 GLN A C 1
ATOM 1427 O O . GLN A 1 195 ? 3.547 4.714 -16.065 1.00 62.16 195 GLN A O 1
ATOM 1432 N N . THR A 1 196 ? 2.407 6.037 -14.665 1.00 57.22 196 THR A N 1
ATOM 1433 C CA . THR A 1 196 ? 1.758 6.838 -15.719 1.00 57.22 196 THR A CA 1
ATOM 1434 C C . THR A 1 196 ? 2.760 7.663 -16.532 1.00 57.22 196 THR A C 1
ATOM 1436 O O . THR A 1 196 ? 2.668 7.711 -17.757 1.00 57.22 196 THR A O 1
ATOM 1439 N N . ALA A 1 197 ? 3.747 8.283 -15.881 1.00 59.03 197 ALA A N 1
ATOM 1440 C CA . ALA A 1 197 ? 4.812 9.017 -16.563 1.00 59.03 197 ALA A CA 1
ATOM 1441 C C . ALA A 1 197 ? 5.705 8.089 -17.410 1.00 59.03 197 ALA A C 1
ATOM 1443 O O . ALA A 1 197 ? 6.119 8.472 -18.504 1.00 59.03 197 ALA A O 1
ATOM 1444 N N . LEU A 1 198 ? 5.961 6.861 -16.940 1.00 61.50 198 LEU A N 1
ATOM 1445 C CA . LEU A 1 198 ? 6.632 5.821 -17.727 1.00 61.50 198 LEU A CA 1
ATOM 1446 C C . LEU A 1 198 ? 5.778 5.380 -18.923 1.00 61.50 198 LEU A C 1
ATOM 1448 O O . LEU A 1 198 ? 6.302 5.278 -20.031 1.00 61.50 198 LEU A O 1
ATOM 1452 N N . ALA A 1 199 ? 4.467 5.206 -18.735 1.00 59.81 199 ALA A N 1
ATOM 1453 C CA . ALA A 1 199 ? 3.545 4.902 -19.824 1.00 59.81 199 ALA A CA 1
ATOM 1454 C C . ALA A 1 199 ? 3.571 6.007 -20.896 1.00 59.81 199 ALA A C 1
ATOM 1456 O O . ALA A 1 199 ? 3.759 5.717 -22.073 1.00 59.81 199 ALA A O 1
ATOM 1457 N N . TRP A 1 200 ? 3.497 7.284 -20.504 1.00 57.50 200 TRP A N 1
ATOM 1458 C CA . TRP A 1 200 ? 3.583 8.431 -21.424 1.00 57.50 200 TRP A CA 1
ATOM 1459 C C . TRP A 1 200 ? 4.936 8.568 -22.134 1.00 57.50 200 TRP A C 1
ATOM 1461 O O . TRP A 1 200 ? 5.004 9.171 -23.202 1.00 57.50 200 TRP A O 1
ATOM 1471 N N . ALA A 1 201 ? 6.005 7.983 -21.590 1.00 57.59 201 ALA A N 1
ATOM 1472 C CA . ALA A 1 201 ? 7.313 7.917 -22.239 1.00 57.59 201 ALA A CA 1
ATOM 1473 C C . ALA A 1 201 ? 7.410 6.825 -23.329 1.00 57.59 201 ALA A C 1
ATOM 1475 O O . ALA A 1 201 ? 8.507 6.552 -23.815 1.00 57.59 201 ALA A O 1
ATOM 1476 N N . GLY A 1 202 ? 6.289 6.207 -23.722 1.00 55.34 202 GLY A N 1
ATOM 1477 C CA . GLY A 1 202 ? 6.211 5.236 -24.818 1.00 55.34 202 GLY A CA 1
ATOM 1478 C C . GLY A 1 202 ? 6.081 3.780 -24.372 1.00 55.34 202 GLY A C 1
ATOM 1479 O O . GLY A 1 202 ? 5.945 2.906 -25.220 1.00 55.34 202 GLY A O 1
ATOM 1480 N N . TYR A 1 203 ? 6.055 3.504 -23.065 1.00 56.38 203 TYR A N 1
ATOM 1481 C CA . TYR A 1 203 ? 5.702 2.186 -22.517 1.00 56.38 203 TYR A CA 1
ATOM 1482 C C . TYR A 1 203 ? 4.180 2.042 -22.342 1.00 56.38 203 TYR A C 1
ATOM 1484 O O . TYR A 1 203 ? 3.704 1.433 -21.384 1.00 56.38 203 TYR A O 1
ATOM 1492 N N . THR A 1 204 ? 3.392 2.652 -23.238 1.00 49.53 204 THR A N 1
ATOM 1493 C CA . THR A 1 204 ? 1.934 2.518 -23.257 1.00 49.53 204 THR A CA 1
ATOM 1494 C C . THR A 1 204 ? 1.589 1.092 -23.647 1.00 49.53 204 THR A C 1
ATOM 1496 O O . THR A 1 204 ? 1.528 0.744 -24.827 1.00 49.53 204 THR A O 1
ATOM 1499 N N . GLY A 1 205 ? 1.394 0.252 -22.644 1.00 52.09 205 GLY A N 1
ATOM 1500 C CA . GLY A 1 205 ? 0.709 -1.005 -22.840 1.00 52.09 205 GLY A CA 1
ATOM 1501 C C . GLY A 1 205 ? -0.771 -0.787 -23.144 1.00 52.09 205 GLY A C 1
ATOM 1502 O O . GLY A 1 205 ? -1.310 0.283 -22.853 1.00 52.09 205 GLY A O 1
ATOM 1503 N N . GLY A 1 206 ? -1.454 -1.802 -23.673 1.00 57.06 20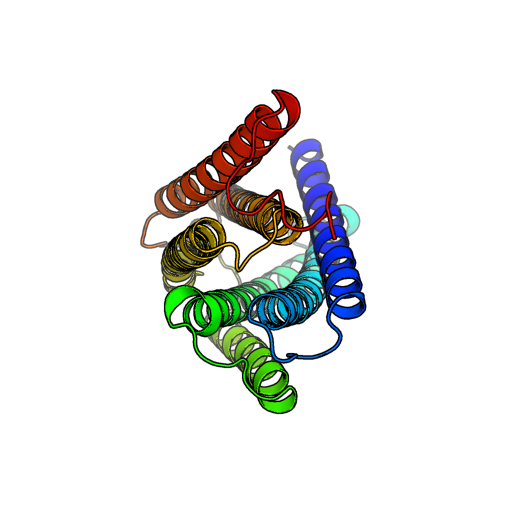6 GLY A N 1
ATOM 1504 C CA . GLY A 1 206 ? -2.909 -1.805 -23.889 1.00 57.06 206 GLY A CA 1
ATOM 1505 C C . GLY A 1 206 ? -3.720 -1.832 -22.583 1.00 57.06 206 GLY A C 1
ATOM 1506 O O . GLY A 1 206 ? -4.487 -2.761 -22.352 1.00 57.06 206 GLY A O 1
ATOM 1507 N N . TRP A 1 207 ? -3.517 -0.853 -21.697 1.00 59.81 207 TRP A N 1
ATOM 1508 C CA . TRP A 1 207 ? -4.100 -0.815 -20.357 1.00 59.81 207 TRP A CA 1
ATOM 1509 C C . TRP A 1 207 ? -5.619 -0.634 -20.425 1.00 59.81 207 TRP A C 1
ATOM 1511 O O . TRP A 1 207 ? -6.125 0.281 -21.078 1.00 59.81 207 TRP A O 1
ATOM 1521 N N . SER A 1 208 ? -6.341 -1.473 -19.684 1.00 55.91 208 SER A N 1
ATOM 1522 C CA . SER A 1 208 ? -7.777 -1.338 -19.455 1.00 55.91 208 SER A CA 1
ATOM 1523 C C . SER A 1 208 ? -8.093 -1.644 -17.984 1.00 55.91 208 SER A C 1
ATOM 1525 O O . SER A 1 208 ? -7.775 -2.749 -17.538 1.00 55.91 208 SER A O 1
ATOM 1527 N N . PRO A 1 209 ? -8.701 -0.713 -17.217 1.00 60.91 209 PRO A N 1
ATOM 1528 C CA . PRO A 1 209 ? -9.124 0.633 -17.621 1.00 60.91 209 PRO A CA 1
ATOM 1529 C C . PRO A 1 209 ? -7.938 1.570 -17.942 1.00 60.91 209 PRO A C 1
ATOM 1531 O O . PRO A 1 209 ? -6.800 1.261 -17.587 1.00 60.91 209 PRO A O 1
ATOM 1534 N N . PRO A 1 210 ? -8.173 2.712 -18.624 1.00 66.94 210 PRO A N 1
ATOM 1535 C CA . PRO A 1 210 ? -7.104 3.628 -19.011 1.00 66.94 210 PRO A CA 1
ATOM 1536 C C . PRO A 1 210 ? -6.303 4.091 -17.793 1.00 66.94 210 PRO A C 1
ATOM 1538 O O . PRO A 1 210 ? -6.895 4.452 -16.775 1.00 66.94 210 PRO A O 1
ATOM 1541 N N . VAL A 1 211 ? -4.975 4.164 -17.931 1.00 62.84 211 VAL A N 1
ATOM 1542 C CA . VAL A 1 211 ? -4.021 4.590 -16.883 1.00 62.84 211 VAL A CA 1
ATOM 1543 C C . VAL A 1 211 ? -4.509 5.844 -16.140 1.00 62.84 211 VAL A C 1
ATOM 1545 O O . VAL A 1 211 ? -4.517 5.901 -14.912 1.00 62.84 211 VAL A O 1
ATOM 1548 N N . LEU A 1 212 ? -5.002 6.835 -16.893 1.00 64.62 212 LEU A N 1
ATOM 1549 C CA . LEU A 1 212 ? -5.525 8.090 -16.350 1.00 64.62 212 LEU A CA 1
ATOM 1550 C C . LEU A 1 212 ? -6.739 7.891 -15.432 1.00 64.62 212 LEU A C 1
ATOM 1552 O O . LEU A 1 212 ? -6.865 8.598 -14.439 1.00 64.62 212 LEU A O 1
ATOM 1556 N N . GLY A 1 213 ? -7.628 6.942 -15.730 1.00 66.38 213 GLY A N 1
ATOM 1557 C CA . GLY A 1 213 ? -8.795 6.656 -14.893 1.00 66.38 213 GLY A CA 1
ATOM 1558 C C . GLY A 1 213 ? -8.400 6.103 -13.522 1.00 66.38 213 GLY A C 1
ATOM 1559 O O . GLY A 1 213 ? -8.907 6.563 -12.499 1.00 66.38 213 GLY A O 1
ATOM 1560 N N . ILE A 1 214 ? -7.437 5.176 -13.495 1.00 63.84 214 ILE A N 1
ATOM 1561 C CA . ILE A 1 214 ? -6.879 4.623 -12.251 1.00 63.84 214 ILE A CA 1
ATOM 1562 C C . ILE A 1 214 ? -6.187 5.730 -11.453 1.00 63.84 214 ILE A C 1
ATOM 1564 O O . ILE A 1 214 ? -6.482 5.911 -10.270 1.00 63.84 214 ILE A O 1
ATOM 1568 N N . MET A 1 215 ? -5.354 6.531 -12.123 1.00 65.19 215 MET A N 1
ATOM 1569 C CA . MET A 1 215 ? -4.651 7.675 -11.546 1.00 65.19 215 MET A CA 1
ATOM 1570 C C . MET A 1 215 ? -5.607 8.646 -10.841 1.00 65.19 215 MET A C 1
ATOM 1572 O O . MET A 1 215 ? -5.421 8.978 -9.669 1.00 65.19 215 MET A O 1
ATOM 1576 N N . TRP A 1 216 ? -6.669 9.062 -11.536 1.00 69.88 216 TRP A N 1
ATOM 1577 C CA . TRP A 1 216 ? -7.676 9.962 -10.980 1.00 69.88 216 TRP A CA 1
ATOM 1578 C C . TRP A 1 216 ? -8.401 9.344 -9.790 1.00 69.88 216 TRP A C 1
ATOM 1580 O O . TRP A 1 216 ? -8.584 10.022 -8.782 1.00 69.88 216 TRP A O 1
ATOM 1590 N N . SER A 1 217 ? -8.768 8.063 -9.864 1.00 68.31 217 SER A N 1
ATOM 1591 C CA . SER A 1 217 ? -9.454 7.392 -8.757 1.00 68.31 217 SER A CA 1
ATOM 1592 C C . SER A 1 217 ? -8.591 7.332 -7.489 1.00 68.31 217 SER A C 1
ATOM 1594 O O . SER A 1 217 ? -9.053 7.721 -6.414 1.00 68.31 217 SER A O 1
ATOM 1596 N N . ALA A 1 218 ? -7.316 6.947 -7.615 1.00 66.19 218 ALA A N 1
ATOM 1597 C CA . ALA A 1 218 ? -6.375 6.878 -6.502 1.00 66.19 218 ALA A CA 1
ATOM 1598 C C . ALA A 1 218 ? -6.088 8.268 -5.916 1.00 66.19 218 ALA A C 1
ATOM 1600 O O . ALA A 1 218 ? -6.098 8.443 -4.696 1.00 66.19 218 ALA A O 1
ATOM 1601 N N . MET A 1 219 ? -5.903 9.274 -6.778 1.00 71.81 219 MET A N 1
ATOM 1602 C CA . MET A 1 219 ? -5.705 10.664 -6.365 1.00 71.81 219 MET A CA 1
ATOM 1603 C C . MET A 1 219 ? -6.918 11.201 -5.601 1.00 71.81 219 MET A C 1
ATOM 1605 O O . MET A 1 219 ? -6.756 11.772 -4.527 1.00 71.81 219 MET A O 1
ATOM 1609 N N . VAL A 1 220 ? -8.137 10.985 -6.106 1.00 78.94 220 VAL A N 1
ATOM 1610 C CA . VAL A 1 220 ? -9.370 11.427 -5.437 1.00 78.94 220 VAL A CA 1
ATOM 1611 C C . VAL A 1 220 ? -9.497 10.779 -4.061 1.00 78.94 220 VAL A C 1
ATOM 1613 O O . VAL A 1 220 ? -9.725 11.487 -3.081 1.00 78.94 220 VAL A O 1
ATOM 1616 N N . VAL A 1 221 ? -9.288 9.462 -3.954 1.00 71.50 221 VAL A N 1
ATOM 1617 C CA . VAL A 1 221 ? -9.329 8.756 -2.662 1.00 71.50 221 VAL A CA 1
ATOM 1618 C C . VAL A 1 221 ? -8.285 9.322 -1.694 1.00 71.50 221 VAL A C 1
ATOM 1620 O O . VAL A 1 221 ? -8.624 9.649 -0.554 1.00 71.50 221 VAL A O 1
ATOM 1623 N N . ALA A 1 222 ? -7.041 9.512 -2.141 1.00 72.62 222 ALA A N 1
ATOM 1624 C CA . ALA A 1 222 ? -5.974 10.076 -1.317 1.00 72.62 222 ALA A CA 1
ATOM 1625 C C . ALA A 1 222 ? -6.286 11.511 -0.858 1.00 72.62 222 ALA A C 1
ATOM 1627 O O . ALA A 1 222 ? -6.158 11.826 0.327 1.00 72.62 222 ALA A O 1
ATOM 1628 N N . CYS A 1 223 ? -6.757 12.375 -1.762 1.00 80.62 223 CYS A N 1
ATOM 1629 C CA . CYS A 1 223 ? -7.166 13.741 -1.442 1.00 80.62 223 CYS A CA 1
ATOM 1630 C C . CYS A 1 223 ? -8.309 13.769 -0.424 1.00 80.62 223 CYS A C 1
ATOM 1632 O O . CYS A 1 223 ? -8.264 14.566 0.511 1.00 80.62 223 CYS A O 1
ATOM 1634 N N . VAL A 1 224 ? -9.304 12.886 -0.556 1.00 80.38 224 VAL A N 1
ATOM 1635 C CA . VAL A 1 224 ? -10.407 12.773 0.408 1.00 80.38 224 VAL A CA 1
ATOM 1636 C C . VAL A 1 224 ? -9.887 12.321 1.774 1.00 80.38 224 VAL A C 1
ATOM 1638 O O . VAL A 1 224 ? -10.218 12.941 2.784 1.00 80.38 224 VAL A O 1
ATOM 1641 N N . MET A 1 225 ? -9.020 11.304 1.829 1.00 75.50 225 MET A N 1
ATOM 1642 C CA . MET A 1 225 ? -8.409 10.849 3.084 1.00 75.50 225 MET A CA 1
ATOM 1643 C C . MET A 1 225 ? -7.603 11.958 3.770 1.00 75.50 225 MET A C 1
ATOM 1645 O O . MET A 1 225 ? -7.750 12.168 4.976 1.00 75.50 225 MET A O 1
ATOM 1649 N N . LEU A 1 226 ? -6.797 12.704 3.009 1.00 76.56 226 LEU A N 1
ATOM 1650 C CA . LEU A 1 226 ? -6.029 13.846 3.511 1.00 76.56 226 LEU A CA 1
ATOM 1651 C C . LEU A 1 226 ? -6.937 14.989 3.974 1.00 76.56 226 LEU A C 1
ATOM 1653 O O . LEU A 1 226 ? -6.719 15.535 5.055 1.00 76.56 226 LEU A O 1
ATOM 1657 N N . ALA A 1 227 ? -7.978 15.327 3.212 1.00 81.88 227 ALA A N 1
ATOM 1658 C CA . ALA A 1 227 ? -8.951 16.347 3.593 1.00 81.88 227 ALA A CA 1
ATOM 1659 C C . ALA A 1 227 ? -9.667 15.975 4.901 1.00 81.88 227 ALA A C 1
ATOM 1661 O O . ALA A 1 227 ? -9.802 16.817 5.791 1.00 81.88 227 ALA A O 1
ATOM 1662 N N . CYS A 1 228 ? -10.052 14.705 5.070 1.00 78.69 228 CYS A N 1
ATOM 1663 C CA . CYS A 1 228 ? -10.589 14.188 6.328 1.00 78.69 228 CYS A CA 1
ATOM 1664 C C . CYS A 1 228 ? -9.579 14.329 7.481 1.00 78.69 228 CYS A C 1
ATOM 1666 O O . CYS A 1 228 ? -9.951 14.806 8.555 1.00 78.69 228 CYS A O 1
ATOM 1668 N N . SER A 1 229 ? -8.303 13.990 7.265 1.00 75.25 229 SER A N 1
ATOM 1669 C CA . SER A 1 229 ? -7.236 14.160 8.266 1.00 75.25 229 SER A CA 1
ATOM 1670 C C . SER A 1 229 ? -7.042 15.624 8.674 1.00 75.25 229 SER A C 1
ATOM 1672 O O . SER A 1 229 ? -6.990 15.932 9.867 1.00 75.25 229 SER A O 1
ATOM 1674 N N . MET A 1 230 ? -6.972 16.538 7.700 1.00 79.31 230 MET A N 1
ATOM 1675 C CA . MET A 1 230 ? -6.781 17.972 7.944 1.00 79.31 230 MET A CA 1
ATOM 1676 C C . MET A 1 230 ? -7.984 18.597 8.645 1.00 79.31 230 MET A C 1
ATOM 1678 O O . MET A 1 230 ? -7.810 19.363 9.592 1.00 79.31 230 MET A O 1
ATOM 1682 N N . ARG A 1 231 ? -9.208 18.234 8.243 1.00 81.69 231 ARG A N 1
ATOM 1683 C CA . ARG A 1 231 ? -10.430 18.702 8.907 1.00 81.69 231 ARG A CA 1
ATOM 1684 C C . ARG A 1 231 ? -10.460 18.286 10.377 1.00 81.69 231 ARG A C 1
ATOM 1686 O O . ARG A 1 231 ? -10.829 19.093 11.223 1.00 81.69 231 ARG A O 1
ATOM 1693 N N . ARG A 1 232 ? -10.029 17.062 10.703 1.00 72.19 232 ARG A N 1
ATOM 1694 C CA . ARG A 1 232 ? -9.923 16.600 12.099 1.00 72.19 232 ARG A CA 1
ATOM 1695 C C . ARG A 1 232 ? -8.900 17.407 12.891 1.00 72.19 232 ARG A C 1
ATOM 1697 O O . ARG A 1 232 ? -9.196 17.817 14.008 1.00 72.19 232 ARG A O 1
ATOM 1704 N N . LEU A 1 233 ? -7.737 17.683 12.304 1.00 76.56 233 LEU A N 1
ATOM 1705 C CA . LEU A 1 233 ? -6.721 18.526 12.933 1.00 76.56 233 LEU A CA 1
ATOM 1706 C C . LEU A 1 233 ? -7.239 19.951 13.183 1.00 76.56 233 LEU A C 1
ATOM 1708 O O . LEU A 1 233 ? -6.975 20.519 14.238 1.00 76.56 233 LEU A O 1
ATOM 1712 N N . ALA A 1 234 ? -8.001 20.513 12.242 1.00 81.00 234 ALA A N 1
ATOM 1713 C CA . ALA A 1 234 ? -8.618 21.826 12.397 1.00 81.00 234 ALA A CA 1
ATOM 1714 C C . ALA A 1 234 ? -9.648 21.850 13.541 1.00 81.00 234 ALA A C 1
ATOM 1716 O O . ALA A 1 234 ? -9.603 22.755 14.368 1.00 81.00 234 ALA A O 1
ATOM 1717 N N . ILE A 1 235 ? -10.515 20.832 13.640 1.00 78.44 235 ILE A N 1
ATOM 1718 C CA . ILE A 1 235 ? -11.484 20.696 14.744 1.00 78.44 235 ILE A CA 1
ATOM 1719 C C . ILE A 1 235 ? -10.762 20.579 16.093 1.00 78.44 235 ILE A C 1
ATOM 1721 O O . ILE A 1 235 ? -11.123 21.280 17.034 1.00 78.44 235 ILE A O 1
ATOM 1725 N N . ALA A 1 236 ? -9.713 19.752 16.172 1.00 74.25 236 ALA A N 1
ATOM 1726 C CA . ALA A 1 236 ? -8.922 19.585 17.392 1.00 74.25 236 ALA A CA 1
ATOM 1727 C C . ALA A 1 236 ? -8.263 20.902 17.832 1.00 74.25 236 ALA A C 1
ATOM 1729 O O . ALA A 1 236 ? -8.304 21.269 19.002 1.00 74.25 236 ALA A O 1
ATOM 1730 N N . ARG A 1 237 ? -7.683 21.651 16.883 1.00 79.44 237 ARG A N 1
ATOM 1731 C CA . ARG A 1 237 ? -7.065 22.963 17.146 1.00 79.44 237 ARG A CA 1
ATOM 1732 C C . ARG A 1 237 ? -8.078 24.028 17.559 1.00 79.44 237 ARG A C 1
ATOM 1734 O O . ARG A 1 237 ? -7.721 24.925 18.311 1.00 79.44 237 ARG A O 1
ATOM 1741 N N . ALA A 1 238 ? -9.321 23.920 17.097 1.00 82.50 238 ALA A N 1
ATOM 1742 C CA . ALA A 1 238 ? -10.420 24.790 17.504 1.00 82.50 238 ALA A CA 1
ATOM 1743 C C . ALA A 1 238 ? -10.993 24.441 18.896 1.00 82.50 238 ALA A C 1
ATOM 1745 O O . ALA A 1 238 ? -11.982 25.040 19.309 1.00 82.50 238 ALA A O 1
ATOM 1746 N N . GLY A 1 239 ? -10.405 23.474 19.612 1.00 75.25 239 GLY A N 1
ATOM 1747 C CA . GLY A 1 239 ? -10.877 23.032 20.928 1.00 75.25 239 GLY A CA 1
ATOM 1748 C C . GLY A 1 239 ? -12.093 22.102 20.879 1.00 75.25 239 GLY A C 1
ATOM 1749 O O . GLY A 1 239 ? -12.678 21.815 21.920 1.00 75.25 239 GLY A O 1
ATOM 1750 N N . GLY A 1 240 ? -12.483 21.635 19.688 1.00 71.94 240 GLY A N 1
ATOM 1751 C CA . GLY A 1 240 ? -13.515 20.615 19.530 1.00 71.94 240 GLY A CA 1
ATOM 1752 C C . GLY A 1 240 ? -12.993 19.206 19.810 1.00 71.94 240 GLY A C 1
ATOM 1753 O O . GLY A 1 240 ? -11.786 18.977 19.875 1.00 71.94 240 GLY A O 1
ATOM 1754 N N . ASP A 1 241 ? -13.919 18.254 19.915 1.00 67.50 241 ASP A N 1
ATOM 1755 C CA . ASP A 1 241 ? -13.633 16.821 20.000 1.00 67.50 241 ASP A CA 1
ATOM 1756 C C . ASP A 1 241 ? -13.883 16.151 18.635 1.00 67.50 241 ASP A C 1
ATOM 1758 O O . ASP A 1 241 ? -15.032 15.870 18.276 1.00 67.50 241 ASP A O 1
ATOM 1762 N N . PRO A 1 242 ? -12.848 15.948 17.802 1.00 64.94 242 PRO A N 1
ATOM 1763 C CA . PRO A 1 242 ? -13.020 15.233 16.554 1.00 64.94 242 PRO A CA 1
ATOM 1764 C C . PRO A 1 242 ? -13.202 13.730 16.813 1.00 64.94 242 PRO A C 1
ATOM 1766 O O . PRO A 1 242 ? -12.428 13.147 17.578 1.00 64.94 242 PRO A O 1
ATOM 1769 N N . PRO A 1 243 ? -14.114 13.058 16.079 1.00 60.38 243 PRO A N 1
ATOM 1770 C CA . PRO A 1 243 ? -14.330 11.618 16.209 1.00 60.38 243 PRO A CA 1
ATOM 1771 C C . PRO A 1 243 ? -13.002 10.845 16.164 1.00 60.38 243 PRO A C 1
ATOM 1773 O O . PRO A 1 243 ? -12.199 11.057 15.249 1.00 60.38 243 PRO A O 1
ATOM 1776 N N . GLY A 1 244 ? -12.741 9.992 17.161 1.00 57.34 244 GLY A N 1
ATOM 1777 C CA . GLY A 1 244 ? -11.534 9.156 17.253 1.00 57.34 244 GLY A CA 1
ATOM 1778 C C . GLY A 1 244 ? -10.220 9.894 17.563 1.00 57.34 244 GLY A C 1
ATOM 1779 O O . GLY A 1 244 ? -9.150 9.356 17.273 1.00 57.34 244 GLY A O 1
ATOM 1780 N N . LEU A 1 245 ? -10.266 11.141 18.053 1.00 56.12 245 LEU A N 1
ATOM 1781 C CA . LEU A 1 245 ? -9.076 11.908 18.466 1.00 56.12 245 LEU A CA 1
ATOM 1782 C C . LEU A 1 245 ? -8.927 11.997 20.001 1.00 56.12 245 LEU A C 1
ATOM 1784 O O . LEU A 1 245 ? -7.799 12.068 20.488 1.00 56.12 245 LEU A O 1
ATOM 1788 N N . LEU A 1 246 ? -10.023 11.901 20.767 1.00 46.59 246 LEU A N 1
ATOM 1789 C CA . LEU A 1 246 ? -10.023 11.979 22.236 1.00 46.59 246 LEU A CA 1
ATOM 1790 C C . LEU A 1 246 ? -10.147 10.625 22.953 1.00 46.59 246 LEU A C 1
ATOM 1792 O O . LEU A 1 246 ? -11.025 10.433 23.785 1.00 46.59 246 LEU A O 1
ATOM 1796 N N . GLU A 1 247 ? -9.203 9.711 22.730 1.00 48.06 247 GLU A N 1
ATOM 1797 C CA . GLU A 1 247 ? -8.968 8.644 23.722 1.00 48.06 247 GLU A CA 1
ATOM 1798 C C . GLU A 1 247 ? -7.808 8.937 24.690 1.00 48.06 247 GLU A C 1
ATOM 1800 O O . GLU A 1 247 ? -7.638 8.181 25.638 1.00 48.06 247 GLU A O 1
ATOM 1805 N N . ARG A 1 248 ? -6.999 10.005 24.531 1.00 48.19 248 ARG A N 1
ATOM 1806 C CA . ARG A 1 248 ? -5.834 10.248 25.425 1.00 48.19 248 ARG A CA 1
ATOM 1807 C C . ARG A 1 248 ? -5.456 11.711 25.677 1.00 48.19 248 ARG A C 1
ATOM 1809 O O . ARG A 1 248 ? -4.311 12.104 25.492 1.00 48.19 248 ARG A O 1
ATOM 1816 N N . LEU A 1 249 ? -6.394 12.512 26.172 1.00 41.94 249 LEU A N 1
ATOM 1817 C CA . LEU A 1 249 ? -6.028 13.623 27.072 1.00 41.94 249 LEU A CA 1
ATOM 1818 C C . LEU A 1 249 ? -6.674 13.490 28.463 1.00 41.94 249 LEU A C 1
ATOM 1820 O O . LEU A 1 249 ? -6.546 14.395 29.281 1.00 41.94 249 LEU A O 1
ATOM 1824 N N . ARG A 1 250 ? -7.370 12.377 28.748 1.00 36.88 250 ARG A N 1
ATOM 1825 C CA . ARG A 1 250 ? -8.062 12.131 30.029 1.00 36.88 250 ARG A CA 1
ATOM 1826 C C . ARG A 1 250 ? -7.957 10.687 30.555 1.00 36.88 250 ARG A C 1
ATOM 1828 O O . ARG A 1 250 ? -8.758 10.306 31.400 1.00 36.88 250 ARG A O 1
ATOM 1835 N N . GLY A 1 251 ? -6.998 9.898 30.071 1.00 40.34 251 GLY A N 1
ATOM 1836 C CA . GLY A 1 251 ? -6.735 8.536 30.550 1.00 40.34 251 GLY A CA 1
ATOM 1837 C C . GLY A 1 251 ? -5.255 8.320 30.776 1.00 40.34 251 GLY A C 1
ATOM 1838 O O . GLY A 1 251 ? -4.505 8.585 29.809 1.00 40.34 251 GLY A O 1
#

Secondary structure (DSSP, 8-state):
-HHHHHHHHHHHHHHHHHHHHHHHHHHHH-SS--SSHHHHHHHHHHHHHHHHHHHHHHHHHHHHHIIIII-TTSHHHHHHHHHHHHHHHHHHHHHHHHHHHHIIIIIS-PPPPPHHHHHHHHHHHHHHHHHHHHHH-S--TT---SHHHHHHHHHHHHHHHHHHHHHHHTT-S-HHHHHHHHHHHHHHHHHHHHHHHHHHTT-----SS-HHHHHHHHHHHHHHHHHHHHHHHHHHHTT---TTTTTSS--

Sequence (251 aa):
MDLVVAQILVLQVAVAALTLGFGLLALRVAPGPGTSTRTGAWYLAGITFTLDGLLGTVHASAGAAAMAIAGRGTPFYLEYLRWTPLGDDARTLLVLGFAVGLVWLVLLERPVPARRVVLGSAAGLVVAGAMVGLAEGPLEQGGVHFSVLSLLGAVMGLLMFVALYRGMLRGTVDWLLWTALALYAAHQALSSNFQTALAWAGYTGGWSPPVLGIMWSAMVVACVMLACSMRRLAIARAGGDPPGLLERLRG

Foldseek 3Di:
DLVVVLVLLVVQLVVLQVLLVQLCVLCVVQVFCDFALASNLSPLSSLLSNVLSVLSNVLSVQCSCCPPPVHPPGPSVQVSQQQVQLSVQLSLQLLLVSLVQLCCCQVVVHGRDGRCVSNVSSVVSSVVRSVVSNVQGGQDQAGAGCQVSLVSLLVSLVSNLVSVVSCLQVLRYALVSLVSVLVVLVSVLSVLVVVVVVCVVRSVYPHPPDSVVSSVSSVVSSVVSVVLSVVQVVCVVVVHDRRNHPPPPPD

pLDDT: mean 79.23, std 12.55, range [36.88, 96.56]